Protein 3EMZ (pdb70)

Radius of gyration: 19.36 Å; Cα contacts (8 Å, |Δi|>4): 642; chains: 1; bounding box: 44×47×56 Å

InterPro domains:
  IPR001000 Glycoside hydrolase family 10 domain [PF00331] (7-329)
  IPR001000 Glycoside hydrolase family 10 domain [PR00134] (78-90)
  IPR001000 Glycoside hydrolase family 10 domain [PR00134] (126-137)
  IPR001000 Glycoside hydrolase family 10 domain [PR00134] (172-183)
  IPR001000 Glycoside hydrolase family 10 domain [PR00134] (200-212)
  IPR001000 Glycoside hydrolase family 10 domain [PS51760] (2-331)
  IPR001000 Glycoside hydrolase family 10 domain [SM00633] (47-332)
  IPR017853 Glycoside hydrolase superfamily [SSF51445] (4-329)
  IPR044846 Glycoside hydrolase family 10 [PTHR31490] (11-294)

B-factor: mean 14.93, std 6.94, range [3.11, 49.64]

Organism: Paenibacillus barcinonensis (NCBI:txid198119)

Solvent-accessible surface area: 14124 Å² total; per-residue (Å²): 118,98,157,18,70,19,0,10,54,7,0,73,117,14,11,72,0,0,0,0,0,51,26,122,11,26,176,100,16,6,156,29,0,40,46,2,3,42,0,0,1,0,8,44,15,2,11,3,66,73,0,5,36,129,66,171,72,69,54,11,134,25,1,39,81,0,4,104,18,0,69,87,127,72,8,18,0,0,0,3,4,2,1,29,57,70,51,23,20,60,44,0,12,67,46,118,100,52,31,95,3,47,92,119,58,0,40,54,24,0,68,103,1,0,56,48,0,0,28,117,7,106,97,77,3,48,0,1,1,0,1,4,18,1,0,36,69,109,101,107,64,91,48,35,82,10,118,2,40,174,32,4,16,158,39,4,5,31,41,0,0,59,17,0,64,130,12,1,75,113,3,46,0,0,0,0,1,48,73,1,6,59,64,66,4,30,48,14,1,20,82,19,0,111,41,4,60,111,112,59,7,15,4,60,0,1,1,2,4,0,47,16,34,8,75,17,19,63,60,93,47,0,71,94,0,0,88,84,0,18,61,6,139,15,61,1,1,2,1,9,0,1,0,12,1,5,125,147,142,20,176,97,93,129,42,119,111,33,48,84,122,6,50,104,78,6,40,111,24,0,46,36,0,0,24,2,0,54,105,24,107,100,45,0,47,0,0,0,2,12,0,2,1,1,61,62,2,76,13,19,62,114,77,42,196,67,14,62,1,14,0,2,1,1,34,67,143,51,109,25,38,110,3,0,124,124,0,47,9,128,78

Sequence (331 aa):
STEIPSLSASYANSFKIGAAVHTRMLQTEGEFIAKHYNSVTAENQMKFEEVHPREHEYTFEAADEIVDFAVARGIGVRGHTLVWHNQTPAWMFEDASGGTASREMMLSRLKQHIDTVVGRYKDQIYAWDVVNEAIEDKTDLIMRDTKWLRLLGEDYLVQAFNMAHEADPNALLFYNDYNETDPVKREKIYNLVRSLLDQGAPVHGIGMQGHWNIHGPSMDEIRQAIERYASLDVQLHVTELDLSVFRHEDQRTDLTEPTAEMAELQQKRYEDIFGLFREYRSNITSVTFWGVADNYTWLDNFPVRGRKNWPFVFDTELQPKDSFWRIIGQD

Nearest PDB structures (foldseek):
  3emz-assembly1_A  TM=1.003E+00  e=3.149E-74  Paenibacillus barcinonensis
  3mui-assembly2_B  TM=9.913E-01  e=3.867E-53  Geobacillus stearothermophilus
  3ms8-assembly2_B  TM=9.911E-01  e=7.932E-53  Geobacillus stearothermophilus
  3msd-assembly1_A  TM=9.903E-01  e=2.789E-52  Geobacillus stearothermophilus
  1n82-assembly1_A  TM=9.901E-01  e=4.781E-52  Geobacillus stearothermophilus

Foldseek 3Di:
DPPDQAQQVLCVVQAFEEEADWLVCCVPCVVVRLRHGLEYEHLQCQEQCNQPVDQVGGDCVGVVSVLCSNVVSNRAYEYEELAEQPPHHQVLQADPVRHGDAQVSNLVSSLVSLLVSLLVCAPRHQHYQQAEAQADPPLPGGGDDGSQCVHNHPCSSLSSQVSNCVSHVRHAYEHEYEPCLVVRNVVSLLVVVLVSVVVVGRHAEYEYQADEALPDDDLVSVLCSQVSRLVSVHAYANAAHWHWLADPPGPDAPDPDRDPVSLVSLLVSLLSVLVSSSVVSVRYHYYYHHHQFQLDDPVCCPPNHNGRTGGDQAYSVRHGHSSSVSNRHND

Structure (mmCIF, N/CA/C/O backbone):
data_3EMZ
#
_entry.id   3EMZ
#
_cell.length_a   44.022
_cell.length_b   79.721
_cell.length_c   91.183
_cell.angle_alpha   90.000
_cell.angle_beta   90.000
_cell.angle_gamma   90.000
#
_symmetry.space_group_name_H-M   'P 21 21 21'
#
loop_
_entity.id
_entity.type
_entity.pdbx_description
1 polymer Endo-1,4-beta-xylanase
2 non-polymer (1S,2S,3R,6R)-6-[(4-phenoxybenzyl)amino]cyclohex-4-ene-1,2,3-triol
3 water water
#
loop_
_atom_site.group_PDB
_atom_site.id
_atom_site.type_symbol
_atom_site.label_atom_id
_atom_site.label_alt_id
_atom_site.label_comp_id
_atom_site.label_asym_id
_atom_site.label_entity_id
_atom_site.label_seq_id
_atom_site.pdbx_PDB_ins_code
_atom_site.Cartn_x
_atom_site.Cartn_y
_atom_site.Cartn_z
_atom_site.occupancy
_atom_site.B_iso_or_equiv
_atom_site.auth_seq_id
_atom_site.auth_comp_id
_atom_site.auth_asym_id
_atom_site.auth_atom_id
_atom_site.pdbx_PDB_model_num
ATOM 1 N N . SER A 1 1 ? 21.065 22.740 27.713 1.00 39.37 2 SER A N 1
ATOM 2 C CA . SER A 1 1 ? 21.482 23.946 26.911 1.00 39.83 2 SER A CA 1
ATOM 3 C C . SER A 1 1 ? 20.518 25.123 27.126 1.00 39.36 2 SER A C 1
ATOM 4 O O . SER A 1 1 ? 20.723 26.204 26.567 1.00 39.41 2 SER A O 1
ATOM 7 N N . THR A 1 2 ? 19.491 24.918 27.955 1.00 38.91 3 THR A N 1
ATOM 8 C CA . THR A 1 2 ? 18.496 25.956 28.241 1.00 38.06 3 THR A CA 1
ATOM 9 C C . THR A 1 2 ? 17.623 25.581 29.452 1.00 36.83 3 THR A C 1
ATOM 10 O O . THR A 1 2 ? 17.881 26.017 30.582 1.00 37.74 3 THR A O 1
ATOM 14 N N . GLU A 1 3 ? 16.583 24.785 29.219 1.00 34.78 4 GLU A N 1
ATOM 15 C CA . GLU A 1 3 ? 15.699 24.346 30.304 1.00 32.58 4 GLU A CA 1
ATOM 16 C C . GLU A 1 3 ? 15.231 22.902 30.088 1.00 31.68 4 GLU A C 1
ATOM 17 O O . GLU A 1 3 ? 14.648 22.286 30.983 1.00 30.55 4 GLU A O 1
ATOM 23 N N . ILE A 1 4 ? 15.524 22.351 28.914 1.00 29.21 5 ILE A N 1
ATOM 24 C CA . ILE A 1 4 ? 15.111 20.996 28.612 1.00 26.41 5 ILE A CA 1
ATOM 25 C C . ILE A 1 4 ? 16.236 19.971 28.747 1.00 23.86 5 ILE A C 1
ATOM 26 O O . ILE A 1 4 ? 17.371 20.212 28.343 1.00 25.24 5 ILE A O 1
ATOM 31 N N . PRO A 1 5 ? 15.932 18.807 29.338 1.00 20.86 6 PRO A N 1
ATOM 32 C CA . PRO A 1 5 ? 16.913 17.738 29.534 1.00 18.30 6 PRO A CA 1
ATOM 33 C C . PRO A 1 5 ? 17.297 17.056 28.233 1.00 15.46 6 PRO A C 1
ATOM 34 O O . PRO A 1 5 ? 16.510 17.013 27.283 1.00 13.71 6 PRO A O 1
ATOM 38 N N . SER A 1 6 ? 18.513 16.527 28.191 1.00 11.91 7 SER A N 1
ATOM 39 C CA . SER A 1 6 ? 18.987 15.836 27.001 1.00 10.81 7 SER A CA 1
ATOM 40 C C . SER A 1 6 ? 18.126 14.589 26.764 1.00 10.01 7 SER A C 1
ATOM 41 O O . SER A 1 6 ? 17.980 13.753 27.653 1.00 8.56 7 SER A O 1
ATOM 44 N N . LEU A 1 7 ? 17.548 14.469 25.572 1.00 10.65 8 LEU A N 1
ATOM 45 C CA . LEU A 1 7 ? 16.723 13.310 25.259 1.00 11.08 8 LEU A CA 1
ATOM 46 C C . LEU A 1 7 ? 17.556 12.031 25.372 1.00 11.52 8 LEU A C 1
ATOM 47 O O . LEU A 1 7 ? 17.162 11.094 26.064 1.00 10.90 8 LEU A O 1
ATOM 52 N N . SER A 1 8 ? 18.713 12.006 24.710 1.00 9.91 9 SER A N 1
ATOM 53 C CA . SER A 1 8 ? 19.592 10.845 24.753 1.00 12.16 9 SER A CA 1
ATOM 54 C C . SER A 1 8 ? 19.962 10.450 26.180 1.00 12.98 9 SER A C 1
ATOM 55 O O . SER A 1 8 ? 19.917 9.274 26.535 1.00 14.05 9 SER A O 1
ATOM 58 N N . ALA A 1 9 ? 20.323 11.425 27.005 1.00 12.93 10 ALA A N 1
ATOM 59 C CA . ALA A 1 9 ? 20.686 11.124 28.384 1.00 13.21 10 ALA A CA 1
ATOM 60 C C . ALA A 1 9 ? 19.549 10.422 29.126 1.00 12.65 10 ALA A C 1
ATOM 61 O O . ALA A 1 9 ? 19.799 9.529 29.937 1.00 12.87 10 ALA A O 1
ATOM 63 N N . SER A 1 10 ? 18.305 10.809 28.850 1.00 12.77 11 SER A N 1
ATOM 64 C CA . SER A 1 10 ? 17.156 10.201 29.528 1.00 12.05 11 SER A CA 1
ATOM 65 C C . SER A 1 10 ? 16.969 8.734 29.156 1.00 12.63 11 SER A C 1
ATOM 66 O O . SER A 1 10 ? 16.087 8.064 29.688 1.00 12.37 11 SER A O 1
ATOM 69 N N . TYR A 1 11 ? 17.788 8.239 28.232 1.00 12.08 12 TYR A N 1
ATOM 70 C CA . TYR A 1 11 ? 17.694 6.847 27.803 1.00 11.29 12 TYR A CA 1
ATOM 71 C C . TYR A 1 11 ? 19.060 6.163 27.836 1.00 10.89 12 TYR A C 1
ATOM 72 O O . TYR A 1 11 ? 19.226 5.064 27.316 1.00 9.84 12 TYR A O 1
ATOM 81 N N . ALA A 1 12 ? 20.025 6.820 28.472 1.00 12.53 13 ALA A N 1
ATOM 82 C CA . ALA A 1 12 ? 21.392 6.314 28.572 1.00 13.31 13 ALA A CA 1
ATOM 83 C C . ALA A 1 12 ? 21.504 4.863 29.043 1.00 14.92 13 ALA A C 1
ATOM 84 O O . ALA A 1 12 ? 22.465 4.177 28.702 1.00 12.70 13 ALA A O 1
ATOM 86 N N . ASN A 1 13 ? 20.541 4.386 29.826 1.00 14.54 14 ASN A N 1
ATOM 87 C CA . ASN A 1 13 ? 20.605 3.000 30.273 1.00 17.33 14 ASN A CA 1
ATOM 88 C C . ASN A 1 13 ? 19.541 2.184 29.563 1.00 16.21 14 ASN A C 1
ATOM 89 O O . ASN A 1 13 ? 19.297 1.034 29.913 1.00 17.10 14 ASN A O 1
ATOM 94 N N . SER A 1 14 ? 18.910 2.778 28.558 1.00 16.47 15 SER A N 1
ATOM 95 C CA . SER A 1 14 ? 17.847 2.087 27.842 1.00 15.94 15 SER A CA 1
ATOM 96 C C . SER A 1 14 ? 18.208 1.783 26.400 1.00 14.92 15 SER A C 1
ATOM 97 O O . SER A 1 14 ? 18.168 0.635 25.977 1.00 16.23 15 SER A O 1
ATOM 100 N N . PHE A 1 15 ? 18.534 2.819 25.642 1.00 13.77 16 PHE A N 1
ATOM 101 C CA . PHE A 1 15 ? 18.929 2.650 24.266 1.00 12.84 16 PHE A CA 1
ATOM 102 C C . PHE A 1 15 ? 19.371 3.986 23.706 1.00 13.67 16 PHE A C 1
ATOM 103 O O . PHE A 1 15 ? 19.047 5.047 24.251 1.00 12.92 16 PHE A O 1
ATOM 111 N N . LYS A 1 16 ? 20.160 3.938 22.642 1.00 12.35 17 LYS A N 1
ATOM 112 C CA . LYS A 1 16 ? 20.638 5.166 22.039 1.00 12.82 17 LYS A CA 1
ATOM 113 C C . LYS A 1 16 ? 19.469 5.929 21.446 1.00 11.84 17 LYS A C 1
ATOM 114 O O . LYS A 1 16 ? 18.423 5.353 21.160 1.00 10.75 17 LYS A O 1
ATOM 120 N N . ILE A 1 17 ? 19.650 7.232 21.296 1.00 11.43 18 ILE A N 1
ATOM 121 C CA . ILE A 1 17 ? 18.642 8.099 20.689 1.00 11.86 18 ILE A CA 1
ATOM 122 C C . ILE A 1 17 ? 19.439 8.771 19.588 1.00 10.49 18 ILE A C 1
ATOM 123 O O . ILE A 1 17 ? 20.439 9.428 19.862 1.00 10.51 18 ILE A O 1
ATOM 128 N N . GLY A 1 18 ? 19.022 8.583 18.344 1.00 9.67 19 GLY A N 1
ATOM 129 C CA . GLY A 1 18 ? 19.764 9.169 17.251 1.00 6.76 19 GLY A CA 1
ATOM 130 C C . GLY A 1 18 ? 18.938 9.978 16.286 1.00 7.65 19 GLY A C 1
ATOM 131 O O . GLY A 1 18 ? 17.717 10.055 16.397 1.00 9.38 19 GLY A O 1
ATOM 132 N N . ALA A 1 19 ? 19.617 10.581 15.323 1.00 5.81 20 ALA A N 1
ATOM 133 C CA . ALA A 1 19 ? 18.941 11.384 14.328 1.00 5.97 20 ALA A CA 1
ATOM 134 C C . ALA A 1 19 ? 19.660 11.290 13.002 1.00 6.10 20 ALA A C 1
ATOM 135 O O . ALA A 1 19 ? 20.868 11.052 12.956 1.00 5.87 20 ALA A O 1
ATOM 137 N N . ALA A 1 20 ? 18.894 11.443 11.929 1.00 7.58 21 ALA A N 1
ATOM 138 C CA . ALA A 1 20 ? 19.439 11.438 10.580 1.00 7.65 21 ALA A CA 1
ATOM 139 C C . ALA A 1 20 ? 19.986 12.846 10.431 1.00 8.90 21 ALA A C 1
ATOM 140 O O . ALA A 1 20 ? 19.322 13.817 10.795 1.00 9.89 21 ALA A O 1
ATOM 142 N N . VAL A 1 21 ? 21.195 12.968 9.911 1.00 10.07 22 VAL A N 1
ATOM 143 C CA . VAL A 1 21 ? 21.789 14.282 9.763 1.00 9.72 22 VAL A CA 1
ATOM 144 C C . VAL A 1 21 ? 22.353 14.467 8.355 1.00 11.39 22 VAL A C 1
ATOM 145 O O . VAL A 1 21 ? 22.386 13.529 7.554 1.00 8.92 22 VAL A O 1
ATOM 149 N N . HIS A 1 22 ? 22.753 15.696 8.053 1.00 12.09 23 HIS A N 1
ATOM 150 C CA . HIS A 1 22 ? 23.365 16.054 6.773 1.00 13.03 23 HIS A CA 1
ATOM 151 C C . HIS A 1 22 ? 24.412 17.086 7.213 1.00 13.92 23 HIS A C 1
ATOM 152 O O . HIS A 1 22 ? 24.184 17.819 8.169 1.00 12.60 23 HIS A O 1
ATOM 159 N N . THR A 1 23 ? 25.564 17.124 6.549 1.00 15.08 24 THR A N 1
ATOM 160 C CA . THR A 1 23 ? 26.618 18.055 6.932 1.00 16.30 24 THR A CA 1
ATOM 161 C C . THR A 1 23 ? 26.166 19.496 7.041 1.00 17.04 24 THR A C 1
ATOM 162 O O . THR A 1 23 ? 26.741 20.266 7.806 1.00 17.64 24 THR A O 1
ATOM 166 N N . ARG A 1 24 ? 25.142 19.870 6.288 1.00 16.97 25 ARG A N 1
ATOM 167 C CA . ARG A 1 24 ? 24.676 21.244 6.310 1.00 18.60 25 ARG A CA 1
ATOM 168 C C . ARG A 1 24 ? 24.078 21.681 7.639 1.00 18.86 25 ARG A C 1
ATOM 169 O O . ARG A 1 24 ? 24.012 22.871 7.914 1.00 17.54 25 ARG A O 1
ATOM 177 N N . MET A 1 25 ? 23.657 20.736 8.472 1.00 19.05 26 MET A N 1
ATOM 178 C CA . MET A 1 25 ? 23.060 21.105 9.749 1.00 20.70 26 MET A CA 1
ATOM 179 C C . MET A 1 25 ? 24.039 21.068 10.915 1.00 21.44 26 MET A C 1
ATOM 180 O O . MET A 1 25 ? 23.710 21.498 12.020 1.00 21.19 26 MET A O 1
ATOM 185 N N . LEU A 1 26 ? 25.244 20.569 10.663 1.00 20.92 27 LEU A N 1
ATOM 186 C CA . LEU A 1 26 ? 26.271 20.463 11.696 1.00 22.17 27 LEU A CA 1
ATOM 187 C C . LEU A 1 26 ? 26.796 21.811 12.213 1.00 23.14 27 LEU A C 1
ATOM 188 O O . LEU A 1 26 ? 27.013 21.978 13.411 1.00 22.48 27 LEU A O 1
ATOM 193 N N . GLN A 1 27 ? 26.996 22.767 11.313 1.00 26.19 28 GLN A N 1
ATOM 194 C CA . GLN A 1 27 ? 27.506 24.085 11.688 1.00 29.12 28 GLN A CA 1
ATOM 195 C C . GLN A 1 27 ? 26.448 25.043 12.231 1.00 29.26 28 GLN A C 1
ATOM 196 O O . GLN A 1 27 ? 26.733 26.221 12.450 1.00 32.86 28 GLN A O 1
ATOM 202 N N . THR A 1 28 ? 25.236 24.550 12.446 1.00 27.62 29 THR A N 1
ATOM 203 C CA . THR A 1 28 ? 24.155 25.403 12.942 1.00 25.56 29 THR A CA 1
ATOM 204 C C . THR A 1 28 ? 23.319 24.687 13.993 1.00 21.90 29 THR A C 1
ATOM 205 O O . THR A 1 28 ? 22.797 25.301 14.921 1.00 20.41 29 THR A O 1
ATOM 209 N N . GLU A 1 29 ? 23.203 23.375 13.836 1.00 18.28 30 GLU A N 1
ATOM 210 C CA . GLU A 1 29 ? 22.428 22.559 14.756 1.00 15.18 30 GLU A CA 1
ATOM 211 C C . GLU A 1 29 ? 23.322 21.533 15.431 1.00 13.45 30 GLU A C 1
ATOM 212 O O . GLU A 1 29 ? 22.844 20.623 16.106 1.00 12.85 30 GLU A O 1
ATOM 218 N N . GLY A 1 30 ? 24.626 21.684 15.233 1.00 12.79 31 GLY A N 1
ATOM 219 C CA . GLY A 1 30 ? 25.569 20.757 15.827 1.00 12.89 31 GLY A CA 1
ATOM 220 C C . GLY A 1 30 ? 25.430 20.647 17.336 1.00 13.46 31 GLY A C 1
ATOM 221 O O . GLY A 1 30 ? 25.391 19.543 17.876 1.00 13.68 31 GLY A O 1
ATOM 222 N N . GLU A 1 31 ? 25.341 21.780 18.026 1.00 13.63 32 GLU A N 1
ATOM 223 C CA . GLU A 1 31 ? 25.211 21.745 19.471 1.00 16.09 32 GLU A CA 1
ATOM 224 C C . GLU A 1 31 ? 23.918 21.069 19.908 1.00 13.96 32 GLU A C 1
ATOM 225 O O . GLU A 1 31 ? 23.922 20.242 20.824 1.00 13.69 32 GLU A O 1
ATOM 231 N N . PHE A 1 32 ? 22.811 21.429 19.262 1.00 13.00 33 PHE A N 1
ATOM 232 C CA . PHE A 1 32 ? 21.503 20.849 19.587 1.00 10.58 33 PHE A CA 1
ATOM 233 C C . PHE A 1 32 ? 21.550 19.345 19.393 1.00 9.41 33 PHE A C 1
ATOM 234 O O . PHE A 1 32 ? 21.037 18.578 20.204 1.00 10.18 33 PHE A O 1
ATOM 242 N N . ILE A 1 33 ? 22.167 18.928 18.296 1.00 8.98 34 ILE A N 1
ATOM 243 C CA . ILE A 1 33 ? 22.285 17.513 17.987 1.00 8.76 34 ILE A CA 1
ATOM 244 C C . ILE A 1 33 ? 23.131 16.791 19.035 1.00 7.87 34 ILE A C 1
ATOM 245 O O . ILE A 1 33 ? 22.719 15.765 19.558 1.00 10.15 34 ILE A O 1
ATOM 250 N N . ALA A 1 34 ? 24.310 17.330 19.339 1.00 8.41 35 ALA A N 1
ATOM 251 C CA . ALA A 1 34 ? 25.201 16.723 20.324 1.00 9.07 35 ALA A CA 1
ATOM 252 C C . ALA A 1 34 ? 24.547 16.651 21.701 1.00 9.99 35 ALA A C 1
ATOM 253 O O . ALA A 1 34 ? 24.839 15.756 22.496 1.00 10.93 35 ALA A O 1
ATOM 255 N N . LYS A 1 35 ? 23.677 17.610 21.990 1.00 11.81 36 LYS A N 1
ATOM 256 C CA . LYS A 1 35 ? 22.981 17.647 23.272 1.00 12.50 36 LYS A CA 1
ATOM 257 C C . LYS A 1 35 ? 21.924 16.538 23.373 1.00 12.66 36 LYS A C 1
ATOM 258 O O . LYS A 1 35 ? 21.893 15.797 24.351 1.00 12.57 36 LYS A O 1
ATOM 264 N N . HIS A 1 36 ? 21.093 16.406 22.342 1.00 12.00 37 HIS A N 1
ATOM 265 C CA . HIS A 1 36 ? 20.012 15.432 22.347 1.00 11.91 37 HIS A CA 1
ATOM 266 C C . HIS A 1 36 ? 20.208 14.059 21.724 1.00 11.75 37 HIS A C 1
ATOM 267 O O . HIS A 1 36 ? 19.374 13.179 21.920 1.00 12.59 37 HIS A O 1
ATOM 274 N N .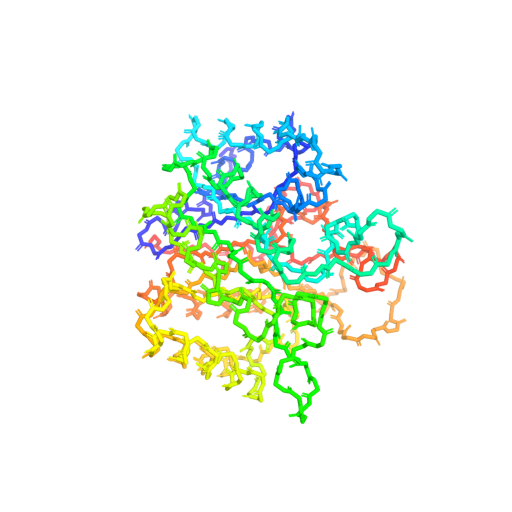 TYR A 1 37 ? 21.292 13.864 20.985 1.00 11.79 38 TYR A N 1
ATOM 275 C CA . TYR A 1 37 ? 21.526 12.589 20.323 1.00 11.58 38 TYR A CA 1
ATOM 276 C C . TYR A 1 37 ? 22.909 11.981 20.563 1.00 11.19 38 TYR A C 1
ATOM 277 O O . TYR A 1 37 ? 23.927 12.652 20.392 1.00 13.01 38 TYR A O 1
ATOM 286 N N . ASN A 1 38 ? 22.948 10.712 20.966 1.00 10.27 39 ASN A N 1
ATOM 287 C CA . ASN A 1 38 ? 24.226 10.042 21.170 1.00 9.69 39 ASN A CA 1
ATOM 288 C C . ASN A 1 38 ? 24.438 9.062 20.015 1.00 8.95 39 ASN A C 1
ATOM 289 O O . ASN A 1 38 ? 25.231 8.127 20.097 1.00 7.34 39 ASN A O 1
ATOM 294 N N . SER A 1 39 ? 23.693 9.290 18.937 1.00 9.65 40 SER A N 1
ATOM 295 C CA . SER A 1 39 ? 23.820 8.503 17.718 1.00 9.46 40 SER A CA 1
ATOM 296 C C . SER A 1 39 ? 23.365 9.337 16.541 1.00 10.77 40 SER A C 1
ATOM 297 O O . SER A 1 39 ? 22.485 10.189 16.673 1.00 10.73 40 SER A O 1
ATOM 300 N N . VAL A 1 40 ? 23.998 9.114 15.396 1.00 9.78 41 VAL A N 1
ATOM 301 C CA . VAL A 1 40 ? 23.615 9.801 14.180 1.00 8.93 41 VAL A CA 1
ATOM 302 C C . VAL A 1 40 ? 23.790 8.831 13.022 1.00 9.97 41 VAL A C 1
ATOM 303 O O . VAL A 1 40 ? 24.602 7.900 13.079 1.00 8.91 41 VAL A O 1
ATOM 307 N N . THR A 1 41 ? 22.988 9.059 11.991 1.00 8.53 42 THR A N 1
ATOM 308 C CA . THR A 1 41 ? 22.990 8.281 10.763 1.00 7.66 42 THR A CA 1
ATOM 309 C C . THR A 1 41 ? 23.027 9.337 9.665 1.00 8.38 42 THR A C 1
ATOM 310 O O . THR A 1 41 ? 22.377 10.375 9.786 1.00 8.76 42 THR A O 1
ATOM 314 N N . ALA A 1 42 ? 23.796 9.110 8.609 1.00 8.98 43 ALA A N 1
ATOM 315 C CA . ALA A 1 42 ? 23.817 10.083 7.524 1.00 9.01 43 ALA A CA 1
ATOM 316 C C . ALA A 1 42 ? 22.502 9.823 6.792 1.00 8.93 43 ALA A C 1
ATOM 317 O O . ALA A 1 42 ? 22.225 8.690 6.411 1.00 9.11 43 ALA A O 1
ATOM 319 N N . GLU A 1 43 ? 21.675 10.846 6.607 1.00 9.39 44 GLU A N 1
ATOM 320 C CA . GLU A 1 43 ? 20.397 10.617 5.930 1.00 11.88 44 GLU A CA 1
ATOM 321 C C . GLU A 1 43 ? 20.601 10.119 4.501 1.00 11.30 44 GLU A C 1
ATOM 322 O O . GLU A 1 43 ? 19.877 9.243 4.035 1.00 11.24 44 GLU A O 1
ATOM 328 N N . ASN A 1 44 ? 21.597 10.683 3.822 1.00 10.93 45 ASN A N 1
ATOM 329 C CA . ASN A 1 44 ? 21.899 10.320 2.445 1.00 12.00 45 ASN A CA 1
ATOM 330 C C . ASN A 1 44 ? 23.385 10.305 2.113 1.00 11.23 45 ASN A C 1
ATOM 331 O O . ASN A 1 44 ? 23.818 9.573 1.225 1.00 12.65 45 ASN A O 1
ATOM 336 N N . GLN A 1 45 ? 24.165 11.106 2.822 1.00 11.14 46 GLN A N 1
ATOM 337 C CA . GLN A 1 45 ? 25.583 11.230 2.510 1.00 11.25 46 GLN A CA 1
ATOM 338 C C . GLN A 1 45 ? 26.508 10.014 2.621 1.00 10.52 46 GLN A C 1
ATOM 339 O O . GLN A 1 45 ? 27.717 10.120 2.399 1.00 10.59 46 GLN A O 1
ATOM 345 N N . MET A 1 46 ? 25.942 8.855 2.932 1.00 10.83 47 MET A N 1
ATOM 346 C CA . MET A 1 46 ? 26.736 7.642 2.970 1.00 10.45 47 MET A CA 1
ATOM 347 C C . MET A 1 46 ? 26.167 6.598 2.013 1.00 10.38 47 MET A C 1
ATOM 348 O O . MET A 1 46 ? 26.650 5.462 1.953 1.00 8.24 47 MET A O 1
ATOM 353 N N . LYS A 1 47 ? 25.139 6.975 1.258 1.00 9.24 48 LYS A N 1
ATOM 354 C CA . LYS A 1 47 ? 24.553 6.033 0.313 1.00 8.17 48 LYS A CA 1
ATOM 355 C C . LYS A 1 47 ? 25.476 5.868 -0.891 1.00 8.71 48 LYS A C 1
ATOM 356 O O . LYS A 1 47 ? 26.328 6.713 -1.156 1.00 7.31 48 LYS A O 1
ATOM 362 N N . PHE A 1 48 ? 25.301 4.762 -1.603 1.00 9.83 49 PHE A N 1
ATOM 363 C CA . PHE A 1 48 ? 26.123 4.420 -2.757 1.00 11.25 49 PHE A CA 1
ATOM 364 C C . PHE A 1 48 ? 26.398 5.578 -3.714 1.00 11.69 49 PHE A C 1
ATOM 365 O O . PHE A 1 48 ? 27.554 5.844 -4.053 1.00 10.75 49 PHE A O 1
ATOM 373 N N . GLU A 1 49 ? 25.345 6.264 -4.148 1.00 12.92 50 GLU A N 1
ATOM 374 C CA . GLU A 1 49 ? 25.501 7.377 -5.080 1.00 15.20 50 GLU A CA 1
ATOM 375 C C . GLU A 1 49 ? 26.254 8.562 -4.485 1.00 15.87 50 GLU A C 1
ATOM 376 O O . GLU A 1 49 ? 26.930 9.293 -5.210 1.00 16.96 50 GLU A O 1
ATOM 382 N N . GLU A 1 50 ? 26.142 8.750 -3.173 1.00 14.45 51 GLU A N 1
ATOM 383 C CA . GLU A 1 50 ? 26.802 9.871 -2.509 1.00 13.26 51 GLU A CA 1
ATOM 384 C C . GLU A 1 50 ? 28.299 9.666 -2.240 1.00 12.79 51 GLU A C 1
ATOM 385 O O . GLU A 1 50 ? 29.059 10.635 -2.204 1.00 13.77 51 GLU A O 1
ATOM 391 N N . VAL A 1 51 ? 28.729 8.421 -2.047 1.00 11.05 52 VAL A N 1
ATOM 392 C CA . VAL A 1 51 ? 30.145 8.154 -1.784 1.00 11.01 52 VAL A CA 1
ATOM 393 C C . VAL A 1 51 ? 30.870 7.452 -2.930 1.00 9.37 52 VAL A C 1
ATOM 394 O O . VAL A 1 51 ? 32.090 7.367 -2.927 1.00 10.70 52 VAL A O 1
ATOM 398 N N . HIS A 1 52 ? 30.126 6.956 -3.911 1.00 10.02 53 HIS A N 1
ATOM 399 C CA . HIS A 1 52 ? 30.734 6.226 -5.027 1.00 9.18 53 HIS A CA 1
ATOM 400 C C . HIS A 1 52 ? 29.949 6.600 -6.291 1.00 8.62 53 HIS A C 1
ATOM 401 O O . HIS A 1 52 ? 29.276 5.766 -6.891 1.00 10.14 53 HIS A O 1
ATOM 408 N N . PRO A 1 53 ? 30.029 7.876 -6.705 1.00 9.37 54 PRO A N 1
ATOM 409 C CA . PRO A 1 53 ? 29.315 8.357 -7.895 1.00 10.23 54 PRO A CA 1
ATOM 410 C C . PRO A 1 53 ? 29.758 7.704 -9.199 1.00 11.67 54 PRO A C 1
ATOM 411 O O . PRO A 1 53 ? 28.936 7.418 -10.078 1.00 12.54 54 PRO A O 1
ATOM 415 N N . ARG A 1 54 ? 31.064 7.488 -9.317 1.00 11.65 55 ARG A N 1
ATOM 416 C CA . ARG A 1 54 ? 31.672 6.878 -10.496 1.00 12.96 55 ARG A CA 1
ATOM 417 C C . ARG A 1 54 ? 32.481 5.663 -10.036 1.00 12.47 55 ARG A C 1
ATOM 418 O O . ARG A 1 54 ? 32.953 5.621 -8.905 1.00 11.74 55 ARG A O 1
ATOM 426 N N . GLU A 1 55 ? 32.623 4.673 -10.907 1.00 12.54 56 GLU A N 1
ATOM 427 C CA . GLU A 1 55 ? 33.339 3.447 -10.567 1.00 15.65 56 GLU A CA 1
ATOM 428 C C . GLU A 1 55 ? 34.721 3.599 -9.939 1.00 16.03 56 GLU A C 1
ATOM 429 O O . GLU A 1 55 ? 35.071 2.863 -9.016 1.00 17.79 56 GLU A O 1
ATOM 435 N N . HIS A 1 56 ? 35.515 4.541 -10.428 1.00 16.26 57 HIS A N 1
ATOM 436 C CA . HIS A 1 56 ? 36.850 4.712 -9.879 1.00 17.64 57 HIS A CA 1
ATOM 437 C C . HIS A 1 56 ? 36.963 5.994 -9.087 1.00 17.71 57 HIS A C 1
ATOM 438 O O . HIS A 1 56 ? 38.046 6.547 -8.937 1.00 18.18 57 HIS A O 1
ATOM 445 N N . GLU A 1 57 ? 35.840 6.456 -8.557 1.00 18.28 58 GLU A N 1
ATOM 446 C CA . GLU A 1 57 ? 35.854 7.689 -7.798 1.00 18.74 58 GLU A CA 1
ATOM 447 C C . GLU A 1 57 ? 35.000 7.685 -6.547 1.00 16.76 58 GLU A C 1
ATOM 448 O O . GLU A 1 57 ? 33.780 7.541 -6.617 1.00 15.55 58 GLU A O 1
ATOM 454 N N . TYR A 1 58 ? 35.651 7.856 -5.401 1.00 14.71 59 TYR A N 1
ATOM 455 C CA . TYR A 1 58 ? 34.943 7.911 -4.128 1.00 14.50 59 TYR A CA 1
ATOM 456 C C . TYR A 1 58 ? 34.917 9.343 -3.608 1.00 12.42 59 TYR A C 1
ATOM 457 O O . TYR A 1 58 ? 35.909 10.056 -3.677 1.00 13.50 59 TYR A O 1
ATOM 466 N N . THR A 1 59 ? 33.769 9.755 -3.089 1.00 12.29 60 THR A N 1
ATOM 467 C CA . THR A 1 59 ? 33.600 11.099 -2.546 1.00 12.41 60 THR A CA 1
ATOM 468 C C . THR A 1 59 ? 33.102 10.973 -1.114 1.00 11.00 60 THR A C 1
ATOM 469 O O . THR A 1 59 ? 31.904 10.962 -0.858 1.00 8.73 60 THR A O 1
ATOM 473 N N . PHE A 1 60 ? 34.055 10.877 -0.191 1.00 11.12 61 PHE A N 1
ATOM 474 C CA . PHE A 1 60 ? 33.759 10.694 1.218 1.00 12.88 61 PHE A CA 1
ATOM 475 C C . PHE A 1 60 ? 33.747 11.953 2.082 1.00 10.27 61 PHE A C 1
ATOM 476 O O . PHE A 1 60 ? 33.460 11.878 3.273 1.00 10.62 61 PHE A O 1
ATOM 484 N N . GLU A 1 61 ? 34.048 13.100 1.487 1.00 11.89 62 GLU A N 1
ATOM 485 C CA . GLU A 1 61 ? 34.084 14.360 2.223 1.00 12.37 62 GLU A CA 1
ATOM 486 C C . GLU A 1 61 ? 32.922 14.562 3.200 1.00 11.59 62 GLU A C 1
ATOM 487 O O . GLU A 1 61 ? 33.141 14.740 4.399 1.00 11.08 62 GLU A O 1
ATOM 493 N N . ALA A 1 62 ? 31.691 14.529 2.695 1.00 11.44 63 ALA A N 1
ATOM 494 C CA . ALA A 1 62 ? 30.514 14.727 3.540 1.00 11.16 63 ALA A CA 1
ATOM 495 C C . ALA A 1 62 ? 30.418 13.710 4.679 1.00 12.53 63 ALA A C 1
ATOM 496 O O . ALA A 1 62 ? 30.265 14.085 5.837 1.00 12.50 63 ALA A O 1
ATOM 498 N N . ALA A 1 63 ? 30.511 12.426 4.342 1.00 11.83 64 ALA A N 1
ATOM 499 C CA . ALA A 1 63 ? 30.433 11.363 5.335 1.00 10.88 64 ALA A CA 1
ATOM 500 C C . ALA A 1 63 ? 31.569 11.454 6.354 1.00 10.66 64 ALA A C 1
ATOM 501 O O . ALA A 1 63 ? 31.376 11.149 7.530 1.00 11.74 64 ALA A O 1
ATOM 503 N N . ASP A 1 64 ? 32.752 11.866 5.906 1.00 9.48 65 ASP A N 1
ATOM 504 C CA . ASP A 1 64 ? 33.898 11.999 6.804 1.00 10.79 65 ASP A CA 1
ATOM 505 C C . ASP A 1 64 ? 33.652 13.097 7.838 1.00 10.47 65 ASP A C 1
ATOM 506 O O . ASP A 1 64 ? 34.016 12.949 9.005 1.00 10.18 65 ASP A O 1
ATOM 511 N N . GLU A 1 65 ? 33.025 14.189 7.405 1.00 10.63 66 GLU A N 1
ATOM 512 C CA . GLU A 1 65 ? 32.728 15.312 8.283 1.00 11.44 66 GLU A CA 1
ATOM 513 C C . GLU A 1 65 ? 31.713 14.942 9.347 1.00 10.96 66 GLU A C 1
ATOM 514 O O . GLU A 1 65 ? 31.781 15.424 10.479 1.00 11.09 66 GLU A O 1
ATOM 520 N N . ILE A 1 66 ? 30.760 14.102 8.959 1.00 10.84 67 ILE A N 1
ATOM 521 C CA . ILE A 1 66 ? 29.723 13.632 9.866 1.00 11.21 67 ILE A CA 1
ATOM 522 C C . ILE A 1 66 ? 30.370 12.708 10.896 1.00 10.15 67 ILE A C 1
ATOM 523 O O . ILE A 1 66 ? 30.061 12.784 12.091 1.00 9.97 67 ILE A O 1
ATOM 528 N N . VAL A 1 67 ? 31.284 11.853 10.442 1.00 8.58 68 VAL A N 1
ATOM 529 C CA . VAL A 1 67 ? 31.952 10.938 11.358 1.00 7.71 68 VAL A CA 1
ATOM 530 C C . VAL A 1 67 ? 32.888 11.662 12.317 1.00 8.63 68 VAL A C 1
ATOM 531 O O . VAL A 1 67 ? 32.909 11.349 13.513 1.00 9.56 68 VAL A O 1
ATOM 535 N N . ASP A 1 68 ? 33.660 12.627 11.813 1.00 8.99 69 ASP A N 1
ATOM 536 C CA . ASP A 1 68 ? 34.560 13.390 12.685 1.00 9.63 69 ASP A CA 1
ATOM 537 C C . ASP A 1 68 ? 33.722 14.081 13.767 1.00 9.52 69 ASP A C 1
ATOM 538 O O . ASP A 1 68 ? 34.087 14.076 14.942 1.00 9.41 69 ASP A O 1
ATOM 543 N N . PHE A 1 69 ? 32.604 14.676 13.355 1.00 7.45 70 PHE A N 1
ATOM 544 C CA . PHE A 1 69 ? 31.704 15.382 14.277 1.00 8.33 70 PHE A CA 1
ATOM 545 C C . PHE A 1 69 ? 31.254 14.463 15.405 1.00 7.63 70 PHE A C 1
ATOM 546 O O . PHE A 1 69 ? 31.404 14.789 16.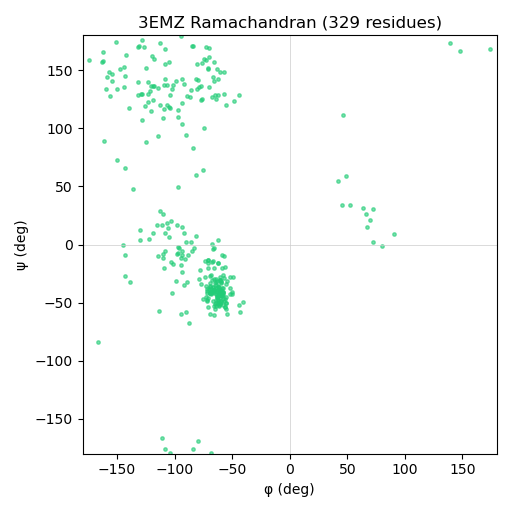586 1.00 10.23 70 PHE A O 1
ATOM 554 N N . ALA A 1 70 ? 30.707 13.310 15.036 1.00 7.61 71 ALA A N 1
ATOM 555 C CA . ALA A 1 70 ? 30.220 12.338 16.005 1.00 7.01 71 ALA A CA 1
ATOM 556 C C . ALA A 1 70 ? 31.307 11.723 16.875 1.00 8.42 71 ALA A C 1
ATOM 557 O O . ALA A 1 70 ? 31.290 11.853 18.099 1.00 8.34 71 ALA A O 1
ATOM 559 N N . VAL A 1 71 ? 32.252 11.046 16.237 1.00 9.63 72 VAL A N 1
ATOM 560 C CA . VAL A 1 71 ? 33.322 10.380 16.968 1.00 10.73 72 VAL A CA 1
ATOM 561 C C . VAL A 1 71 ? 34.064 11.274 17.963 1.00 10.84 72 VAL A C 1
ATOM 562 O O . VAL A 1 71 ? 34.425 10.813 19.047 1.00 10.99 72 VAL A O 1
ATOM 566 N N . ALA A 1 72 ? 34.283 12.543 17.616 1.00 11.65 73 ALA A N 1
ATOM 567 C CA . ALA A 1 72 ? 34.978 13.450 18.522 1.00 10.27 73 ALA A CA 1
ATOM 568 C C . ALA A 1 72 ? 34.119 13.821 19.724 1.00 11.41 73 ALA A C 1
ATOM 569 O O . ALA A 1 72 ? 34.617 14.380 20.702 1.00 13.22 73 ALA A O 1
ATOM 571 N N . ARG A 1 73 ? 32.828 13.511 19.654 1.00 11.77 74 ARG A N 1
ATOM 572 C CA . ARG A 1 73 ? 31.906 13.834 20.740 1.00 10.00 74 ARG A CA 1
ATOM 573 C C . ARG A 1 73 ? 31.328 12.592 21.417 1.00 10.34 74 ARG A C 1
ATOM 574 O O . ARG A 1 73 ? 30.335 12.687 22.123 1.00 9.27 74 ARG A O 1
ATOM 582 N N . GLY A 1 74 ? 31.943 11.432 21.210 1.00 10.37 75 GLY A N 1
ATOM 583 C CA . GLY A 1 74 ? 31.426 10.218 21.823 1.00 10.67 75 GLY A CA 1
ATOM 584 C C . GLY A 1 74 ? 30.078 9.795 21.267 1.00 10.77 75 GLY A C 1
ATOM 585 O O . GLY A 1 74 ? 29.396 8.963 21.860 1.00 13.32 75 GLY A O 1
ATOM 586 N N . ILE A 1 75 ? 29.694 10.372 20.128 1.00 11.68 76 ILE A N 1
ATOM 587 C CA . ILE A 1 75 ? 28.423 10.066 19.465 1.00 9.63 76 ILE A CA 1
ATOM 588 C C . ILE A 1 75 ? 28.588 8.902 18.485 1.00 10.28 76 ILE A C 1
ATOM 589 O O . ILE A 1 75 ? 29.468 8.930 17.622 1.00 11.59 76 ILE A O 1
ATOM 594 N N . GLY A 1 76 ? 27.737 7.887 18.618 1.00 10.21 77 GLY A N 1
ATOM 595 C CA . GLY A 1 76 ? 27.804 6.732 17.734 1.00 7.96 77 GLY A CA 1
ATOM 596 C C . GLY A 1 76 ? 27.294 7.069 16.345 1.00 8.78 77 GLY A C 1
ATOM 597 O O . GLY A 1 76 ? 26.534 8.020 16.168 1.00 9.78 77 GLY A O 1
ATOM 598 N N . VAL A 1 77 ? 27.702 6.276 15.362 1.00 9.76 78 VAL A N 1
ATOM 599 C CA . VAL A 1 77 ? 27.317 6.491 13.972 1.00 9.40 78 VAL A CA 1
ATOM 600 C C . VAL A 1 77 ? 26.822 5.186 13.344 1.00 9.43 78 VAL A C 1
ATOM 601 O O . VAL A 1 77 ? 27.503 4.161 13.429 1.00 10.85 78 VAL A O 1
ATOM 605 N N . ARG A 1 78 ? 25.647 5.219 12.722 1.00 9.88 79 ARG A N 1
ATOM 606 C CA . ARG A 1 78 ? 25.109 4.034 12.049 1.00 8.61 79 ARG A CA 1
ATOM 607 C C . ARG A 1 78 ? 25.359 4.248 10.562 1.00 7.99 79 ARG A C 1
ATOM 608 O O . ARG A 1 78 ? 25.107 5.332 10.049 1.00 7.85 79 ARG A O 1
ATOM 616 N N . GLY A 1 79 ? 25.858 3.228 9.874 1.00 8.60 80 GLY A N 1
ATOM 617 C CA . GLY A 1 79 ? 26.091 3.364 8.450 1.00 9.45 80 GLY A CA 1
ATOM 618 C C . GLY A 1 79 ? 24.798 3.011 7.748 1.00 12.14 80 GLY A C 1
ATOM 619 O O . GLY A 1 79 ? 24.236 1.939 7.996 1.00 10.87 80 GLY A O 1
ATOM 620 N N . HIS A 1 80 ? 24.303 3.875 6.871 1.00 12.40 81 HIS A N 1
ATOM 621 C CA . HIS A 1 80 ? 23.049 3.540 6.226 1.00 15.73 81 HIS A CA 1
ATOM 622 C C . HIS A 1 80 ? 23.122 3.057 4.781 1.00 20.20 81 HIS A C 1
ATOM 623 O O . HIS A 1 80 ? 23.738 3.666 3.914 1.00 20.06 81 HIS A O 1
ATOM 630 N N . THR A 1 81 ? 22.479 1.915 4.559 1.00 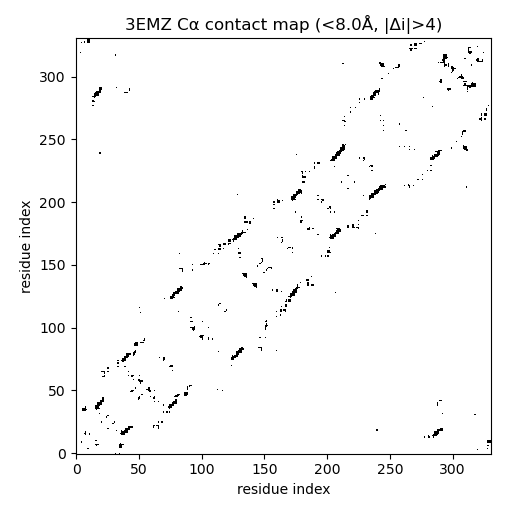23.01 82 THR A N 1
ATOM 631 C CA . THR A 1 81 ? 22.374 1.261 3.260 1.00 20.69 82 THR A CA 1
ATOM 632 C C . THR A 1 81 ? 23.645 1.128 2.399 1.00 18.41 82 THR A C 1
ATOM 633 O O . THR A 1 81 ? 24.202 2.107 1.905 1.00 17.02 82 THR A O 1
ATOM 637 N N . LEU A 1 82 ? 24.101 -0.106 2.239 1.00 13.30 83 LEU A N 1
ATOM 638 C CA . LEU A 1 82 ? 25.237 -0.391 1.385 1.00 10.44 83 LEU A CA 1
ATOM 639 C C . LEU A 1 82 ? 24.599 -0.957 0.115 1.00 10.83 83 LEU A C 1
ATOM 640 O O . LEU A 1 82 ? 24.994 -0.617 -1.000 1.00 12.08 83 LEU A O 1
ATOM 645 N N . VAL A 1 83 ? 23.591 -1.806 0.305 1.00 9.25 84 VAL A N 1
ATOM 646 C CA . VAL A 1 83 ? 22.865 -2.443 -0.790 1.00 9.30 84 VAL A CA 1
ATOM 647 C C . VAL A 1 83 ? 21.382 -2.079 -0.735 1.00 10.16 84 VAL A C 1
ATOM 648 O O . VAL A 1 83 ? 20.670 -2.456 0.200 1.00 9.16 84 VAL A O 1
ATOM 652 N N . TRP A 1 84 ? 20.925 -1.357 -1.754 1.00 9.94 85 TRP A N 1
ATOM 653 C CA . TRP A 1 84 ? 19.541 -0.895 -1.821 1.00 9.73 85 TRP A CA 1
ATOM 654 C C . TRP A 1 84 ? 19.196 -0.631 -3.285 1.00 10.78 85 TRP A C 1
ATOM 655 O O . TRP A 1 84 ? 20.066 -0.260 -4.064 1.00 10.18 85 TRP A O 1
ATOM 666 N N . HIS A 1 85 ? 17.938 -0.828 -3.666 1.00 10.18 86 HIS A N 1
ATOM 667 C CA . HIS A 1 85 ? 17.552 -0.611 -5.056 1.00 11.62 86 HIS A CA 1
ATOM 668 C C . HIS A 1 85 ? 17.489 0.874 -5.424 1.00 12.41 86 HIS A C 1
ATOM 669 O O . HIS A 1 85 ? 17.433 1.222 -6.605 1.00 13.17 86 HIS A O 1
ATOM 676 N N . ASN A 1 86 ? 17.495 1.749 -4.421 1.00 11.43 87 ASN A N 1
ATOM 677 C CA . ASN A 1 86 ? 17.466 3.187 -4.668 1.00 12.29 87 ASN A CA 1
ATOM 678 C C . ASN A 1 86 ? 18.810 3.848 -4.358 1.00 11.99 87 ASN A C 1
ATOM 679 O O . ASN A 1 86 ? 19.693 3.236 -3.761 1.00 12.30 87 ASN A O 1
ATOM 684 N N . GLN A 1 87 ? 18.940 5.099 -4.782 1.00 12.31 88 GLN A N 1
ATOM 685 C CA . GLN A 1 87 ? 20.131 5.900 -4.580 1.00 12.24 88 GLN A CA 1
ATOM 686 C C . GLN A 1 87 ? 21.444 5.182 -4.890 1.00 13.26 88 GLN A C 1
ATOM 687 O O . GLN A 1 87 ? 22.476 5.417 -4.257 1.00 13.45 88 GLN A O 1
ATOM 693 N N . THR A 1 88 ? 21.395 4.311 -5.894 1.00 12.85 89 THR A N 1
ATOM 694 C CA . THR A 1 88 ? 22.567 3.569 -6.355 1.00 11.99 89 THR A CA 1
ATOM 695 C C . THR A 1 88 ? 22.804 3.967 -7.812 1.00 13.63 89 THR A C 1
ATOM 696 O O . THR A 1 88 ? 21.910 3.828 -8.652 1.00 14.44 89 THR A O 1
ATOM 700 N N . PRO A 1 89 ? 24.014 4.456 -8.127 1.00 11.30 90 PRO A N 1
ATOM 701 C CA . PRO A 1 89 ? 24.355 4.879 -9.485 1.00 12.73 90 PRO A CA 1
ATOM 702 C C . PRO A 1 89 ? 24.177 3.774 -10.520 1.00 11.91 90 PRO A C 1
ATOM 703 O O . PRO A 1 89 ? 24.366 2.593 -10.230 1.00 11.56 90 PRO A O 1
ATOM 707 N N . ALA A 1 90 ? 23.822 4.169 -11.735 1.00 11.77 91 ALA A N 1
ATOM 708 C CA . ALA A 1 90 ? 23.595 3.218 -12.814 1.00 11.61 91 ALA A CA 1
ATOM 709 C C . ALA A 1 90 ? 24.843 2.453 -13.238 1.00 12.11 91 ALA A C 1
ATOM 710 O O . ALA A 1 90 ? 24.743 1.283 -13.627 1.00 10.38 91 ALA A O 1
ATOM 712 N N . TRP A 1 91 ? 26.015 3.086 -13.162 1.00 9.72 92 TRP A N 1
ATOM 713 C CA . TRP A 1 91 ? 27.246 2.401 -13.570 1.00 11.41 92 TRP A CA 1
ATOM 714 C C . TRP A 1 91 ? 27.465 1.067 -12.857 1.00 10.08 92 TRP A C 1
ATOM 715 O O . TRP A 1 91 ? 28.053 0.148 -13.424 1.00 10.83 92 TRP A O 1
ATOM 726 N N . MET A 1 92 ? 26.994 0.967 -11.618 1.00 10.25 93 MET A N 1
ATOM 727 C CA . MET A 1 92 ? 27.135 -0.254 -10.809 1.00 9.68 93 MET A CA 1
ATOM 728 C C . MET A 1 92 ? 26.448 -1.476 -11.451 1.00 10.67 93 MET A C 1
ATOM 729 O O . MET A 1 92 ? 26.907 -2.607 -11.294 1.00 10.21 93 MET A O 1
ATOM 734 N N . PHE A 1 93 ? 25.375 -1.236 -12.202 1.00 10.97 94 PHE A N 1
ATOM 735 C CA . PHE A 1 93 ? 24.615 -2.314 -12.830 1.00 10.61 94 PHE A CA 1
ATOM 736 C C . PHE A 1 93 ? 24.838 -2.465 -14.326 1.00 11.53 94 PHE A C 1
ATOM 737 O O . PHE A 1 93 ? 24.162 -3.264 -14.977 1.00 11.95 94 PHE A O 1
ATOM 745 N N . GLU A 1 94 ? 25.779 -1.700 -14.866 1.00 12.64 95 GLU A N 1
ATOM 746 C CA . GLU A 1 94 ? 26.036 -1.718 -16.300 1.00 13.00 95 GLU A CA 1
ATOM 747 C C . GLU A 1 94 ? 27.423 -2.181 -16.705 1.00 13.21 95 GLU A C 1
ATOM 748 O O . GLU A 1 94 ? 28.367 -2.162 -15.909 1.00 12.86 95 GLU A O 1
ATOM 754 N N . ASP A 1 95 ? 27.543 -2.601 -17.960 1.00 14.67 96 ASP A N 1
ATOM 755 C CA . ASP A 1 95 ? 28.834 -3.021 -18.488 1.00 15.12 96 ASP A CA 1
ATOM 756 C C . ASP A 1 95 ? 29.302 -1.953 -19.467 1.00 15.20 96 ASP A C 1
ATOM 757 O O . ASP A 1 95 ? 28.647 -0.923 -19.633 1.00 15.24 96 ASP A O 1
ATOM 762 N N . ALA A 1 96 ? 30.429 -2.204 -20.114 1.00 15.17 97 ALA A N 1
ATOM 763 C CA . ALA A 1 96 ? 30.993 -1.254 -21.058 1.00 16.94 97 ALA A CA 1
ATOM 764 C C . ALA A 1 96 ? 30.063 -0.859 -22.215 1.00 17.76 97 ALA A C 1
ATOM 765 O O . ALA A 1 96 ? 30.161 0.252 -22.727 1.00 19.13 97 ALA A O 1
ATOM 767 N N . SER A 1 97 ? 29.160 -1.748 -22.620 1.00 18.62 98 SER A N 1
ATOM 768 C CA . SER A 1 97 ? 28.244 -1.457 -23.727 1.00 17.95 98 SER A CA 1
ATOM 769 C C . SER A 1 97 ? 26.922 -0.850 -23.256 1.00 16.78 98 SER A C 1
ATOM 770 O O . SER A 1 97 ? 25.973 -0.732 -24.035 1.00 15.09 98 SER A O 1
ATOM 773 N N . GLY A 1 98 ? 26.851 -0.475 -21.984 1.00 15.14 99 GLY A N 1
ATOM 774 C CA . GLY A 1 98 ? 25.623 0.101 -21.469 1.00 14.16 99 GLY A CA 1
ATOM 775 C C . GLY A 1 98 ? 24.621 -0.991 -21.142 1.00 14.18 99 GLY A C 1
ATOM 776 O O . GLY A 1 98 ? 23.510 -0.720 -20.685 1.00 13.90 99 GLY A O 1
ATOM 777 N N . GLY A 1 99 ? 25.021 -2.234 -21.395 1.00 13.84 100 GLY A N 1
ATOM 778 C CA . GLY A 1 99 ? 24.166 -3.365 -21.105 1.00 12.39 100 GLY A CA 1
ATOM 779 C C . GLY A 1 99 ? 24.255 -3.662 -19.624 1.00 14.56 100 GLY A C 1
ATOM 780 O O . GLY A 1 99 ? 24.825 -2.872 -18.870 1.00 14.79 100 GLY A O 1
ATOM 781 N N . THR A 1 100 ? 23.715 -4.802 -19.203 1.00 14.27 101 THR A N 1
ATOM 782 C CA . THR A 1 100 ? 23.741 -5.184 -17.790 1.00 15.89 101 THR A CA 1
ATOM 783 C C . THR A 1 100 ? 25.055 -5.801 -17.353 1.00 15.99 101 THR A C 1
ATOM 784 O O . THR A 1 100 ? 25.674 -6.559 -18.096 1.00 17.78 101 THR A O 1
ATOM 788 N N . ALA A 1 101 ? 25.467 -5.481 -16.131 1.00 15.11 102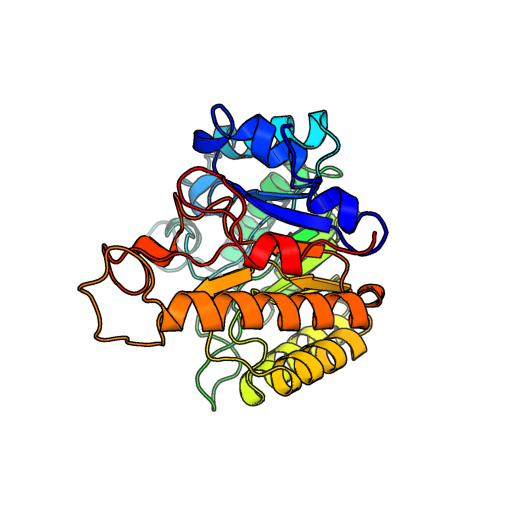 ALA A N 1
ATOM 789 C CA . ALA A 1 101 ? 26.690 -6.037 -15.585 1.00 14.36 102 ALA A CA 1
ATOM 790 C C . ALA A 1 101 ? 26.449 -7.514 -15.297 1.00 14.61 102 ALA A C 1
ATOM 791 O O . ALA A 1 101 ? 25.322 -7.923 -15.014 1.00 13.38 102 ALA A O 1
ATOM 793 N N . SER A 1 102 ? 27.507 -8.312 -15.372 1.00 13.76 103 SER A N 1
ATOM 794 C CA . SER A 1 102 ? 27.395 -9.744 -15.111 1.00 14.08 103 SER A CA 1
ATOM 795 C C . SER A 1 102 ? 27.496 -9.987 -13.613 1.00 14.38 103 SER A C 1
ATOM 796 O O . SER A 1 102 ? 27.834 -9.079 -12.854 1.00 13.43 103 SER A O 1
ATOM 799 N N . ARG A 1 103 ? 27.222 -11.221 -13.198 1.00 12.71 104 ARG A N 1
ATOM 800 C CA . ARG A 1 103 ? 27.286 -11.586 -11.791 1.00 14.08 104 ARG A CA 1
ATOM 801 C C . ARG A 1 103 ? 28.682 -11.373 -11.239 1.00 15.97 104 ARG A C 1
ATOM 802 O O . ARG A 1 103 ? 28.853 -10.828 -10.146 1.00 15.13 104 ARG A O 1
ATOM 810 N N . GLU A 1 104 ? 29.676 -11.829 -11.993 1.00 16.89 105 GLU A N 1
ATOM 811 C CA . GLU A 1 104 ? 31.065 -11.686 -11.595 1.00 17.30 105 GLU A CA 1
ATOM 812 C C . GLU A 1 104 ? 31.390 -10.201 -11.400 1.00 16.90 105 GLU A C 1
ATOM 813 O O . GLU A 1 104 ? 32.081 -9.829 -10.456 1.00 16.98 105 GLU A O 1
ATOM 819 N N . MET A 1 105 ? 30.889 -9.345 -12.288 1.00 15.69 106 MET A N 1
ATOM 820 C CA . MET A 1 105 ? 31.162 -7.914 -12.162 1.00 16.85 106 MET A CA 1
ATOM 821 C C . MET A 1 105 ? 30.452 -7.337 -10.948 1.00 15.93 106 MET A C 1
ATOM 822 O O . MET A 1 10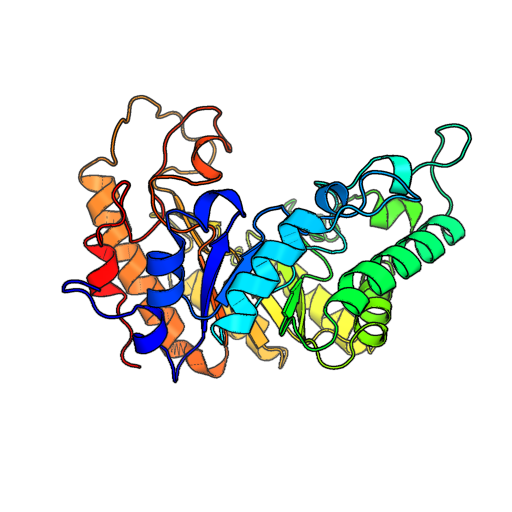5 ? 31.013 -6.521 -10.220 1.00 15.01 106 MET A O 1
ATOM 827 N N . MET A 1 106 ? 29.208 -7.752 -10.745 1.00 13.79 107 MET A N 1
ATOM 828 C CA . MET A 1 106 ? 28.440 -7.279 -9.616 1.00 13.86 107 MET A CA 1
ATOM 829 C C . MET A 1 106 ? 29.177 -7.616 -8.330 1.00 13.60 107 MET A C 1
ATOM 830 O O . MET A 1 106 ? 29.326 -6.768 -7.451 1.00 14.76 107 MET A O 1
ATOM 835 N N . LEU A 1 107 ? 29.649 -8.854 -8.228 1.00 13.39 108 LEU A N 1
ATOM 836 C CA . LEU A 1 107 ? 30.366 -9.312 -7.034 1.00 13.62 108 LEU A CA 1
ATOM 837 C C . LEU A 1 107 ? 31.668 -8.554 -6.770 1.00 13.41 108 LEU A C 1
ATOM 838 O O . LEU A 1 107 ? 31.918 -8.128 -5.642 1.00 13.42 108 LEU A O 1
ATOM 843 N N . SER A 1 108 ? 32.501 -8.396 -7.797 1.00 12.65 109 SER A N 1
ATOM 844 C CA . SER A 1 108 ? 33.759 -7.688 -7.613 1.00 12.99 109 SER A CA 1
ATOM 845 C C . SER A 1 108 ? 33.476 -6.224 -7.269 1.00 12.90 109 SER A C 1
ATOM 846 O O . SER A 1 108 ? 34.158 -5.633 -6.424 1.00 13.40 109 SER A O 1
ATOM 849 N N . ARG A 1 109 ? 32.474 -5.633 -7.912 1.00 10.20 110 ARG A N 1
ATOM 850 C CA . ARG A 1 109 ? 32.131 -4.241 -7.622 1.00 9.89 110 ARG A CA 1
ATOM 851 C C . ARG A 1 109 ? 31.523 -4.074 -6.230 1.00 9.32 110 ARG A C 1
ATOM 852 O O . ARG A 1 109 ? 31.764 -3.066 -5.584 1.00 10.76 110 ARG A O 1
ATOM 860 N N . LEU A 1 110 ? 30.733 -5.044 -5.771 1.00 8.41 111 LEU A N 1
ATOM 861 C CA . LEU A 1 110 ? 30.115 -4.935 -4.452 1.00 10.25 111 LEU A CA 1
ATOM 862 C C . LEU A 1 110 ? 31.166 -5.130 -3.358 1.00 11.74 111 LEU A C 1
ATOM 863 O O . LEU A 1 110 ? 31.102 -4.505 -2.294 1.00 12.20 111 LEU A O 1
ATOM 868 N N . LYS A 1 111 ? 32.126 -6.011 -3.637 1.00 12.52 112 LYS A N 1
ATOM 869 C CA . LYS A 1 111 ? 33.227 -6.324 -2.732 1.00 13.27 112 LYS A CA 1
ATOM 870 C C . LYS A 1 111 ? 34.070 -5.063 -2.541 1.00 12.96 112 LYS A C 1
ATOM 871 O O . LYS A 1 111 ? 34.317 -4.623 -1.417 1.00 12.50 112 LYS A O 1
ATOM 877 N N . GLN A 1 112 ? 34.490 -4.468 -3.649 1.00 13.80 113 GLN A N 1
ATOM 878 C CA . GLN A 1 112 ? 35.311 -3.267 -3.586 1.00 15.29 113 GLN A CA 1
ATOM 879 C C . GLN A 1 112 ? 34.585 -2.130 -2.890 1.00 14.38 113 GLN A C 1
ATOM 880 O O . GLN A 1 112 ? 35.178 -1.416 -2.083 1.00 14.78 113 GLN A O 1
ATOM 886 N N . HIS A 1 113 ? 33.302 -1.962 -3.200 1.00 13.29 114 HIS A N 1
ATOM 887 C CA . HIS A 1 113 ? 32.517 -0.904 -2.577 1.00 12.44 114 HIS A CA 1
ATOM 888 C C . HIS A 1 113 ? 32.438 -1.098 -1.054 1.00 12.37 114 HIS A C 1
ATOM 889 O O . HIS A 1 113 ? 32.695 -0.167 -0.284 1.00 12.49 114 HIS A O 1
ATOM 896 N N . ILE A 1 114 ? 32.082 -2.307 -0.627 1.00 12.68 115 ILE A N 1
ATOM 897 C CA . ILE A 1 114 ? 31.965 -2.631 0.800 1.00 13.81 115 ILE A CA 1
ATOM 898 C C . ILE A 1 114 ? 33.296 -2.443 1.527 1.00 13.42 115 ILE A C 1
ATOM 899 O O . ILE A 1 114 ? 33.352 -1.788 2.566 1.00 14.79 115 ILE A O 1
ATOM 904 N N . ASP A 1 115 ? 34.364 -3.021 0.984 1.00 12.05 116 ASP A N 1
ATOM 905 C CA . ASP A 1 115 ? 35.673 -2.899 1.609 1.00 10.91 116 ASP A CA 1
ATOM 906 C C . ASP A 1 115 ? 36.068 -1.439 1.741 1.00 12.15 116 ASP A C 1
ATOM 907 O O . ASP A 1 115 ? 36.626 -1.035 2.757 1.00 13.68 116 ASP A O 1
ATOM 912 N N . THR A 1 116 ? 35.784 -0.636 0.723 1.00 11.81 117 THR A N 1
ATOM 913 C CA . THR A 1 116 ? 36.168 0.760 0.792 1.00 13.14 117 THR A CA 1
ATOM 914 C C . THR A 1 116 ? 35.328 1.564 1.766 1.00 12.28 117 THR A C 1
ATOM 915 O O . THR A 1 116 ? 35.858 2.308 2.592 1.00 13.17 117 THR A O 1
ATOM 919 N N . VAL A 1 117 ? 34.013 1.404 1.666 1.00 13.72 118 VAL A N 1
ATOM 920 C CA . VAL A 1 117 ? 33.068 2.119 2.523 1.00 12.55 118 VAL A CA 1
ATOM 921 C C . VAL A 1 117 ? 33.086 1.631 3.972 1.00 11.62 118 VAL A C 1
ATOM 922 O O . VAL A 1 117 ? 33.243 2.429 4.892 1.00 11.62 118 VAL A O 1
ATOM 926 N N . VAL A 1 118 ? 32.914 0.329 4.176 1.00 9.92 119 VAL A N 1
ATOM 927 C CA . VAL A 1 118 ? 32.916 -0.206 5.527 1.00 10.16 119 VAL A CA 1
ATOM 928 C C . VAL A 1 118 ? 34.322 -0.192 6.116 1.00 10.89 119 VAL A C 1
ATOM 929 O O . VAL A 1 118 ? 34.509 0.114 7.295 1.00 12.06 119 VAL A O 1
ATOM 933 N N . GLY A 1 119 ? 35.310 -0.525 5.293 1.00 10.36 120 GLY A N 1
ATOM 934 C CA . GLY A 1 119 ? 36.686 -0.537 5.759 1.00 10.19 120 GLY A CA 1
ATOM 935 C C . GLY A 1 119 ? 37.184 0.836 6.174 1.00 9.60 120 GLY A C 1
ATOM 936 O O . GLY A 1 119 ? 38.000 0.945 7.079 1.00 9.86 120 GLY A O 1
ATOM 937 N N . ARG A 1 120 ? 36.686 1.883 5.523 1.00 9.49 121 ARG A N 1
ATOM 938 C CA . ARG A 1 120 ? 37.104 3.246 5.827 1.00 9.12 121 ARG A CA 1
ATOM 939 C C . ARG A 1 120 ? 36.797 3.612 7.270 1.00 8.65 121 ARG A C 1
ATOM 940 O O . ARG A 1 120 ? 37.611 4.223 7.954 1.00 7.56 121 ARG A O 1
ATOM 948 N N . TYR A 1 121 ? 35.617 3.215 7.728 1.00 9.06 122 TYR A N 1
ATOM 949 C CA . TYR A 1 121 ? 35.173 3.522 9.073 1.00 9.26 122 TYR A CA 1
ATOM 950 C C . TYR A 1 121 ? 35.270 2.335 10.029 1.00 11.47 122 TYR A C 1
ATOM 951 O O . TYR A 1 121 ? 34.618 2.311 11.080 1.00 12.87 122 TYR A O 1
ATOM 960 N N . LYS A 1 122 ? 36.096 1.358 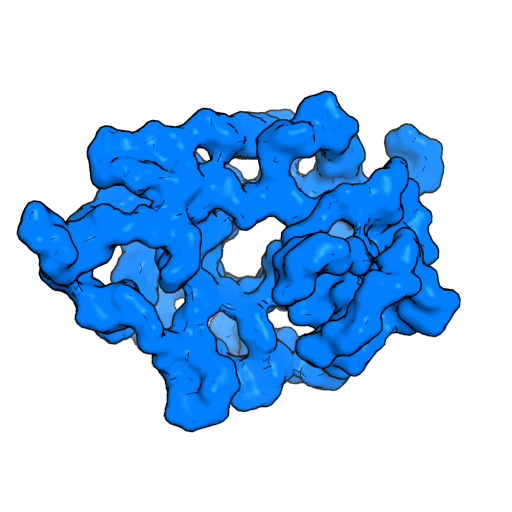9.665 1.00 13.66 123 LYS A N 1
ATOM 961 C CA . LYS A 1 122 ? 36.301 0.173 10.493 1.00 14.88 123 LYS A CA 1
ATOM 962 C C . LYS A 1 122 ? 36.449 0.600 11.954 1.00 15.01 123 LYS A C 1
ATOM 963 O O . LYS A 1 122 ? 37.235 1.495 12.266 1.00 12.71 123 LYS A O 1
ATOM 969 N N . ASP A 1 123 ? 35.664 -0.027 12.828 1.00 14.86 124 ASP A N 1
ATOM 970 C CA . ASP A 1 123 ? 35.676 0.246 14.262 1.00 16.31 124 ASP A CA 1
ATOM 971 C C . ASP A 1 123 ? 35.058 1.570 14.703 1.00 17.60 124 ASP A C 1
ATOM 972 O O . ASP A 1 123 ? 35.048 1.883 15.898 1.00 18.96 124 ASP A O 1
ATOM 977 N N . GLN A 1 124 ? 34.530 2.344 13.758 1.00 17.03 125 GLN A N 1
ATOM 978 C CA . GLN A 1 124 ? 33.915 3.626 14.094 1.00 16.02 125 GLN A CA 1
ATOM 979 C C . GLN A 1 124 ? 32.400 3.628 13.941 1.00 15.87 125 GLN A C 1
ATOM 980 O O . GLN A 1 124 ? 31.719 4.470 14.512 1.00 15.77 125 GLN A O 1
ATOM 986 N N . ILE A 1 125 ? 31.877 2.686 13.167 1.00 16.06 126 ILE A N 1
ATOM 987 C CA . ILE A 1 125 ? 30.436 2.576 12.983 1.00 15.55 126 ILE A CA 1
ATOM 988 C C . ILE A 1 125 ? 29.984 1.356 13.779 1.00 14.37 126 ILE A C 1
ATOM 989 O O . ILE A 1 125 ? 30.441 0.232 13.528 1.00 15.15 126 ILE A O 1
ATOM 994 N N . TYR A 1 126 ? 29.099 1.569 14.750 1.00 11.79 127 TYR A N 1
ATOM 995 C CA . TYR A 1 126 ? 28.628 0.460 15.573 1.00 10.94 127 TYR A CA 1
ATOM 996 C C . TYR A 1 126 ? 27.592 -0.389 14.869 1.00 10.87 127 TYR A C 1
ATOM 997 O O . TYR A 1 126 ? 27.399 -1.551 15.220 1.00 12.48 127 TYR A O 1
ATOM 1006 N N . ALA A 1 127 ? 26.939 0.188 13.864 1.00 11.01 128 ALA A N 1
ATOM 1007 C CA . ALA A 1 127 ? 25.907 -0.540 13.133 1.00 11.50 128 ALA A CA 1
ATOM 1008 C C . ALA A 1 127 ? 25.775 -0.114 11.672 1.00 10.89 128 ALA A C 1
ATOM 1009 O O . ALA A 1 127 ? 25.736 1.077 11.351 1.00 12.64 128 ALA A O 1
ATOM 1011 N N . TRP A 1 128 ? 25.690 -1.099 10.789 1.00 10.52 129 TRP A N 1
ATOM 1012 C CA . TRP A 1 128 ? 25.542 -0.847 9.360 1.00 9.55 129 TRP A CA 1
ATOM 1013 C C . TRP A 1 128 ? 24.236 -1.429 8.819 1.00 8.48 129 TRP A C 1
ATOM 1014 O O . TRP A 1 128 ? 23.867 -2.544 9.166 1.00 7.50 129 TRP A O 1
ATOM 1025 N N . ASP A 1 129 ? 23.533 -0.667 7.986 1.00 7.58 130 ASP A N 1
ATOM 1026 C CA . ASP A 1 129 ? 22.327 -1.183 7.363 1.00 8.94 130 ASP A CA 1
ATOM 1027 C C . ASP A 1 129 ? 22.916 -1.787 6.096 1.00 10.02 130 ASP A C 1
ATOM 1028 O O . ASP A 1 129 ? 23.149 -1.080 5.117 1.00 9.22 130 ASP A O 1
ATOM 1033 N N . VAL A 1 130 ? 23.217 -3.084 6.145 1.00 10.10 131 VAL A N 1
ATOM 1034 C CA . VAL A 1 130 ? 23.830 -3.776 5.008 1.00 9.18 131 VAL A CA 1
ATOM 1035 C C . VAL A 1 130 ? 22.873 -3.809 3.817 1.00 10.30 131 VAL A C 1
ATOM 1036 O O . VAL A 1 130 ? 23.214 -3.361 2.720 1.00 10.52 131 VAL A O 1
ATOM 1040 N N . VAL A 1 131 ? 21.673 -4.337 4.046 1.00 10.13 132 VAL A N 1
ATOM 1041 C CA . VAL A 1 131 ? 20.661 -4.417 3.004 1.00 12.39 132 VAL A CA 1
ATOM 1042 C C . VAL A 1 131 ? 19.427 -3.635 3.446 1.00 12.70 132 VAL A C 1
ATOM 1043 O O . VAL A 1 131 ? 18.987 -3.728 4.598 1.00 15.34 132 VAL A O 1
ATOM 1047 N N . ASN A 1 132 ? 18.879 -2.865 2.517 1.00 10.71 133 ASN A N 1
ATOM 1048 C CA . ASN A 1 132 ? 17.718 -2.035 2.784 1.00 10.24 133 ASN A CA 1
ATOM 1049 C C . ASN A 1 132 ? 16.555 -2.347 1.844 1.00 9.56 133 ASN A C 1
ATOM 1050 O O . ASN A 1 132 ? 16.722 -2.420 0.626 1.00 10.22 133 ASN A O 1
ATOM 1055 N N . GLU A 1 133 ? 15.386 -2.558 2.438 1.00 9.86 134 GLU A N 1
ATOM 1056 C CA . GLU A 1 133 ? 14.145 -2.785 1.704 1.00 9.50 134 GLU A CA 1
ATOM 1057 C C . GLU A 1 133 ? 14.181 -3.834 0.583 1.00 8.95 134 GLU A C 1
ATOM 1058 O O . GLU A 1 133 ? 13.855 -3.540 -0.571 1.00 8.67 134 GLU A O 1
ATOM 1064 N N . ALA A 1 134 ? 14.530 -5.066 0.936 1.00 10.10 135 ALA A N 1
ATOM 1065 C CA . ALA A 1 134 ? 14.595 -6.149 -0.041 1.00 11.01 135 ALA A CA 1
ATOM 1066 C C . ALA A 1 134 ? 13.288 -6.930 -0.178 1.00 12.09 135 ALA A C 1
ATOM 1067 O O . ALA A 1 134 ? 13.116 -7.706 -1.117 1.00 13.52 135 ALA A O 1
ATOM 1069 N N . ILE A 1 135 ? 12.365 -6.715 0.752 1.00 13.04 136 ILE A N 1
ATOM 1070 C CA . ILE A 1 135 ? 11.090 -7.423 0.738 1.00 12.73 136 ILE A CA 1
ATOM 1071 C C . ILE A 1 135 ? 9.954 -6.601 0.131 1.00 13.19 136 ILE A C 1
ATOM 1072 O O . ILE A 1 135 ? 9.868 -5.396 0.352 1.00 13.79 136 ILE A O 1
ATOM 1077 N N . GLU A 1 136 ? 9.091 -7.266 -0.638 1.00 13.43 137 GLU A N 1
ATOM 1078 C CA . GLU A 1 136 ? 7.958 -6.620 -1.312 1.00 13.47 137 GLU A CA 1
ATOM 1079 C C . GLU A 1 136 ? 6.781 -6.278 -0.407 1.00 13.09 137 GLU A C 1
ATOM 1080 O O . GLU A 1 136 ? 6.591 -6.896 0.640 1.00 14.22 137 GLU A O 1
ATOM 1086 N N . ASP A 1 137 ? 5.988 -5.294 -0.828 1.00 14.04 138 ASP A N 1
ATOM 1087 C CA . ASP A 1 137 ? 4.792 -4.873 -0.089 1.00 15.05 138 ASP A CA 1
ATOM 1088 C C . ASP A 1 137 ? 3.583 -5.620 -0.663 1.00 16.27 138 ASP A C 1
ATOM 1089 O O . ASP A 1 137 ? 2.524 -5.696 -0.033 1.00 15.15 138 ASP A O 1
ATOM 1094 N N . LYS A 1 138 ? 3.770 -6.165 -1.863 1.00 17.83 139 LYS A N 1
ATOM 1095 C CA . LYS A 1 138 ? 2.746 -6.934 -2.552 1.00 21.21 139 LYS A CA 1
ATOM 1096 C C . LYS A 1 138 ? 2.539 -8.209 -1.743 1.00 21.94 139 LYS A C 1
ATOM 1097 O O . LYS A 1 138 ? 3.496 -8.926 -1.446 1.00 21.94 139 LYS A O 1
ATOM 1103 N N . THR A 1 139 ? 1.285 -8.478 -1.386 1.00 22.71 140 THR A N 1
ATOM 1104 C CA . THR A 1 139 ? 0.917 -9.646 -0.583 1.00 23.20 140 THR A CA 1
ATOM 1105 C C . THR A 1 139 ? 1.478 -10.976 -1.090 1.00 24.20 140 THR A C 1
ATOM 1106 O O . THR A 1 139 ? 1.945 -11.801 -0.302 1.00 24.47 140 THR A O 1
ATOM 1110 N N . ASP A 1 140 ? 1.428 -11.182 -2.403 1.00 25.08 141 ASP A N 1
ATOM 1111 C CA . ASP A 1 140 ? 1.888 -12.432 -3.001 1.00 25.81 141 ASP A CA 1
ATOM 1112 C C . ASP A 1 140 ? 3.336 -12.455 -3.481 1.00 25.59 141 ASP A C 1
ATOM 1113 O O . ASP A 1 140 ? 3.729 -13.349 -4.235 1.00 24.80 141 ASP A O 1
ATOM 1118 N N . LEU A 1 141 ? 4.134 -11.484 -3.051 1.00 24.21 142 LEU A N 1
ATOM 1119 C CA . LEU A 1 141 ? 5.536 -11.434 -3.455 1.00 22.38 142 LEU A CA 1
ATOM 1120 C C . LEU A 1 141 ? 6.450 -11.292 -2.244 1.00 20.33 142 LEU A C 1
ATOM 1121 O O . LEU A 1 141 ? 6.237 -10.431 -1.399 1.00 20.89 142 LEU A O 1
ATOM 1126 N N . ILE A 1 142 ? 7.464 -12.144 -2.161 1.00 17.99 143 ILE A N 1
ATOM 1127 C CA . ILE A 1 142 ? 8.401 -12.083 -1.051 1.00 16.58 143 ILE A CA 1
ATOM 1128 C C . ILE A 1 142 ? 9.544 -11.113 -1.341 1.00 16.05 143 ILE A C 1
ATOM 1129 O O . ILE A 1 142 ? 9.653 -10.069 -0.704 1.00 16.91 143 ILE A O 1
ATOM 1134 N N . MET A 1 143 ? 10.390 -11.459 -2.306 1.00 15.66 144 MET A N 1
ATOM 1135 C CA . MET A 1 143 ? 11.539 -10.624 -2.652 1.00 14.94 144 MET A CA 1
ATOM 1136 C C . MET A 1 143 ? 11.226 -9.521 -3.645 1.00 12.81 144 MET A C 1
ATOM 1137 O O . MET A 1 143 ? 10.588 -9.762 -4.666 1.00 13.05 144 MET A O 1
ATOM 1142 N N . ARG A 1 144 ? 11.684 -8.310 -3.350 1.00 11.72 145 ARG A N 1
ATOM 1143 C CA . ARG A 1 144 ? 11.465 -7.188 -4.249 1.00 11.14 145 ARG A CA 1
ATOM 1144 C C . ARG A 1 144 ? 12.322 -7.407 -5.491 1.00 11.19 145 ARG A C 1
ATOM 1145 O O . ARG A 1 144 ? 13.493 -7.788 -5.395 1.00 9.83 145 ARG A O 1
ATOM 1153 N N . ASP A 1 145 ? 11.728 -7.165 -6.654 1.00 11.00 146 ASP A N 1
ATOM 1154 C CA . ASP A 1 145 ? 12.421 -7.331 -7.927 1.00 12.21 146 ASP A CA 1
ATOM 1155 C C . ASP A 1 145 ? 13.388 -6.173 -8.111 1.00 11.72 146 ASP A C 1
ATOM 1156 O O . ASP A 1 145 ? 12.988 -5.074 -8.490 1.00 13.00 146 ASP A O 1
ATOM 1161 N N . THR A 1 146 ? 14.661 -6.412 -7.833 1.00 11.88 147 THR A N 1
ATOM 1162 C CA . THR A 1 146 ? 15.642 -5.351 -7.976 1.00 11.72 147 THR A CA 1
ATOM 1163 C C . THR A 1 146 ? 16.792 -5.789 -8.857 1.00 11.24 147 THR A C 1
ATOM 1164 O O . THR A 1 146 ? 16.912 -6.961 -9.216 1.00 10.60 147 THR A O 1
ATOM 1168 N N . LYS A 1 147 ? 17.633 -4.832 -9.219 1.00 9.91 148 LYS A N 1
ATOM 1169 C CA . LYS A 1 147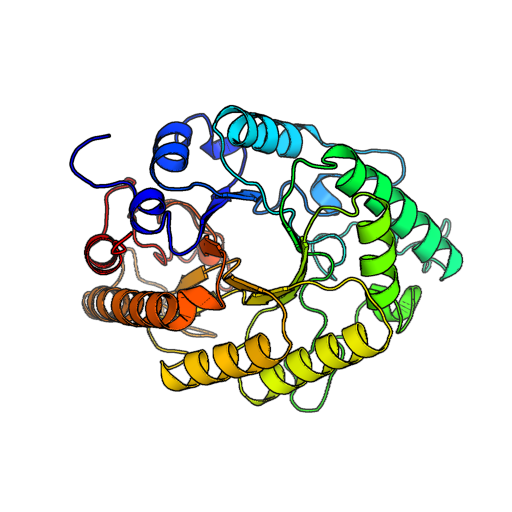 ? 18.772 -5.117 -10.067 1.00 11.28 148 LYS A CA 1
ATOM 1170 C C . LYS A 1 147 ? 19.794 -5.960 -9.319 1.00 11.48 148 LYS A C 1
ATOM 1171 O O . LYS A 1 147 ? 20.542 -6.724 -9.931 1.00 10.81 148 LYS A O 1
ATOM 1177 N N . TRP A 1 148 ? 19.813 -5.842 -7.994 1.00 9.71 149 TRP A N 1
ATOM 1178 C CA . TRP A 1 148 ? 20.728 -6.642 -7.196 1.00 10.88 149 TRP A CA 1
ATOM 1179 C C . TRP A 1 148 ? 20.323 -8.108 -7.289 1.00 11.35 149 TRP A C 1
ATOM 1180 O O . TRP A 1 148 ? 21.173 -8.989 -7.411 1.00 11.73 149 TRP A O 1
ATOM 1191 N N . LEU A 1 149 ? 19.020 -8.360 -7.227 1.00 10.47 150 LEU A N 1
ATOM 1192 C CA . LEU A 1 149 ? 18.500 -9.718 -7.282 1.00 10.05 150 LEU A CA 1
ATOM 1193 C C . LEU A 1 149 ? 18.643 -10.297 -8.679 1.00 10.07 150 LEU A C 1
ATOM 1194 O O . LEU A 1 149 ? 18.959 -11.476 -8.850 1.00 9.05 150 LEU A O 1
ATOM 1199 N N . ARG A 1 150 ? 18.421 -9.456 -9.679 1.00 10.04 151 ARG A N 1
ATOM 1200 C CA . ARG A 1 150 ? 18.502 -9.887 -11.063 1.00 11.80 151 ARG A CA 1
ATOM 1201 C C . ARG A 1 150 ? 19.911 -10.081 -11.614 1.00 12.69 151 ARG A C 1
ATOM 1202 O O . ARG A 1 150 ? 20.192 -11.104 -12.248 1.00 11.98 151 ARG A O 1
ATOM 1210 N N . LEU A 1 151 ? 20.792 -9.111 -11.368 1.00 10.31 152 LEU A N 1
ATOM 1211 C CA . LEU A 1 151 ? 22.158 -9.169 -11.880 1.00 11.42 152 LEU A CA 1
ATOM 1212 C C . LEU A 1 151 ? 23.159 -9.871 -10.976 1.00 12.24 152 LEU A C 1
ATOM 1213 O O . LEU A 1 151 ? 24.113 -10.491 -11.459 1.00 11.22 152 LEU A O 1
ATOM 1218 N N . LEU A 1 152 ? 22.969 -9.775 -9.665 1.00 13.22 153 LEU A N 1
ATOM 1219 C CA . LEU A 1 152 ? 23.899 -10.441 -8.774 1.00 13.14 153 LEU A CA 1
ATOM 1220 C C . LEU A 1 152 ? 23.341 -11.846 -8.532 1.00 13.96 153 LEU A C 1
ATOM 1221 O O . LEU A 1 152 ? 23.996 -12.839 -8.852 1.00 13.79 153 LEU A O 1
ATOM 1226 N N . GLY A 1 153 ? 22.120 -11.932 -8.011 1.00 14.20 154 GLY A N 1
ATOM 1227 C CA . GLY A 1 153 ? 21.522 -13.234 -7.773 1.00 13.80 154 GLY A CA 1
ATOM 1228 C C . GLY A 1 153 ? 20.768 -13.291 -6.466 1.00 14.14 154 GLY A C 1
ATOM 1229 O O . GLY A 1 153 ? 20.827 -12.350 -5.675 1.00 14.89 154 GLY A O 1
ATOM 1230 N N . GLU A 1 154 ? 20.071 -14.401 -6.234 1.00 14.45 155 GLU A N 1
ATOM 1231 C CA . GLU A 1 154 ? 19.273 -14.586 -5.024 1.00 14.65 155 GLU A CA 1
ATOM 1232 C C . GLU A 1 154 ? 20.096 -14.570 -3.744 1.00 12.94 155 GLU A C 1
ATOM 1233 O O . GLU A 1 154 ? 19.545 -14.417 -2.658 1.00 14.27 155 GLU A O 1
ATOM 1239 N N . ASP A 1 155 ? 21.411 -14.721 -3.867 1.00 11.24 156 ASP A N 1
ATOM 1240 C CA . ASP A 1 155 ? 22.266 -14.726 -2.689 1.00 11.71 156 ASP A CA 1
ATOM 1241 C C . ASP A 1 155 ? 22.898 -13.365 -2.448 1.00 10.22 156 ASP A C 1
ATOM 1242 O O . ASP A 1 155 ? 23.861 -13.241 -1.684 1.00 9.14 156 ASP A O 1
ATOM 1247 N N . TYR A 1 156 ? 22.356 -12.332 -3.075 1.00 9.95 157 TYR A N 1
ATOM 1248 C CA . TYR A 1 156 ? 22.955 -11.017 -2.905 1.00 10.83 157 TYR A CA 1
ATOM 1249 C C . TYR A 1 156 ? 22.974 -10.540 -1.444 1.00 10.18 157 TYR A C 1
ATOM 1250 O O . TYR A 1 156 ? 23.904 -9.851 -1.037 1.00 11.33 157 TYR A O 1
ATOM 1259 N N . LEU A 1 157 ? 21.981 -10.931 -0.645 1.00 10.03 158 LEU A N 1
ATOM 1260 C CA . LEU A 1 157 ? 21.966 -10.526 0.763 1.00 10.41 158 LEU A CA 1
ATOM 1261 C C . LEU A 1 157 ? 23.054 -11.257 1.547 1.00 11.80 158 LEU A C 1
ATOM 1262 O O . LEU A 1 157 ? 23.772 -10.651 2.342 1.00 10.44 158 LEU A O 1
ATOM 1267 N N . VAL A 1 158 ? 23.158 -12.564 1.333 1.00 12.09 159 VAL A N 1
ATOM 1268 C CA . VAL A 1 158 ? 24.168 -13.365 2.008 1.00 12.39 159 VAL A CA 1
ATOM 1269 C C . VAL A 1 158 ? 25.536 -12.814 1.623 1.00 11.70 159 VAL A C 1
ATOM 1270 O O . VAL A 1 158 ? 26.443 -12.711 2.452 1.00 12.28 159 VAL A O 1
ATOM 1274 N N . GLN A 1 159 ? 25.671 -12.453 0.353 1.00 10.95 160 GLN A N 1
ATOM 1275 C CA . GLN A 1 159 ? 26.918 -11.907 -0.160 1.00 10.57 160 GLN A CA 1
ATOM 1276 C C . GLN A 1 159 ? 27.268 -10.598 0.531 1.00 10.41 160 GLN A C 1
ATOM 1277 O O . GLN A 1 159 ? 28.386 -10.429 1.022 1.00 11.06 160 GLN A O 1
ATOM 1283 N N . ALA A 1 160 ? 26.302 -9.685 0.576 1.00 10.78 161 ALA A N 1
ATOM 1284 C CA . ALA A 1 160 ? 26.486 -8.377 1.191 1.00 11.58 161 ALA A CA 1
ATOM 1285 C C . ALA A 1 160 ? 26.928 -8.475 2.639 1.00 12.76 161 ALA A C 1
ATOM 1286 O O . ALA A 1 160 ? 27.933 -7.881 3.031 1.00 12.25 161 ALA A O 1
ATOM 1288 N N . PHE A 1 161 ? 26.172 -9.221 3.436 1.00 14.20 162 PHE A N 1
ATOM 1289 C CA . PHE A 1 161 ? 26.495 -9.380 4.846 1.00 14.04 162 PHE A CA 1
ATOM 1290 C C . PHE A 1 161 ? 27.886 -9.966 5.047 1.00 14.16 162 PHE A C 1
ATOM 1291 O O . PHE A 1 161 ? 28.640 -9.490 5.894 1.00 14.78 162 PHE A O 1
ATOM 1299 N N . ASN A 1 162 ? 28.242 -10.983 4.261 1.00 14.12 163 ASN A N 1
ATOM 1300 C CA . ASN A 1 162 ? 29.572 -11.592 4.389 1.00 12.43 163 ASN A CA 1
ATOM 1301 C C . ASN A 1 162 ? 30.689 -10.599 4.071 1.00 12.77 163 ASN A C 1
ATOM 1302 O O . ASN A 1 162 ? 31.692 -10.514 4.795 1.00 12.19 163 ASN A O 1
ATOM 1307 N N . MET A 1 163 ? 30.540 -9.845 2.987 1.00 12.36 164 MET A N 1
ATOM 1308 C CA . MET A 1 163 ? 31.587 -8.884 2.639 1.00 12.05 164 MET A CA 1
ATOM 1309 C C . MET A 1 163 ? 31.730 -7.792 3.695 1.00 10.43 164 MET A C 1
ATOM 1310 O O . MET A 1 163 ? 32.836 -7.422 4.059 1.00 9.92 164 MET A O 1
ATOM 1315 N N . ALA A 1 164 ? 30.604 -7.278 4.180 1.00 11.97 165 ALA A N 1
ATOM 1316 C CA . ALA A 1 164 ? 30.631 -6.229 5.190 1.00 12.78 165 ALA A CA 1
ATOM 1317 C C . ALA A 1 164 ? 31.263 -6.765 6.470 1.00 14.00 165 ALA A C 1
ATOM 1318 O O . ALA A 1 164 ? 32.068 -6.090 7.110 1.00 14.51 165 ALA A O 1
ATOM 1320 N N . HIS A 1 165 ? 30.896 -7.984 6.842 1.00 14.43 166 HIS A N 1
ATOM 1321 C CA . HIS A 1 165 ? 31.442 -8.584 8.045 1.00 14.61 166 HIS A CA 1
ATOM 1322 C C . HIS A 1 165 ? 32.970 -8.706 7.955 1.00 14.40 166 HIS A C 1
ATOM 1323 O O . HIS A 1 165 ? 33.667 -8.599 8.966 1.00 13.41 166 HIS A O 1
ATOM 1330 N N . GLU A 1 166 ? 33.494 -8.934 6.752 1.00 15.33 167 GLU A N 1
ATOM 1331 C CA . GLU A 1 166 ? 34.945 -9.047 6.579 1.00 16.01 167 GLU A CA 1
ATOM 1332 C C . GLU A 1 166 ? 35.636 -7.686 6.604 1.00 14.31 167 GLU A C 1
ATOM 1333 O O . GLU A 1 166 ? 36.762 -7.561 7.091 1.00 11.23 167 GLU A O 1
ATOM 1339 N N . ALA A 1 167 ? 34.953 -6.674 6.079 1.00 13.08 168 ALA A N 1
ATOM 1340 C CA . ALA A 1 167 ? 35.486 -5.322 6.040 1.00 12.78 168 ALA A CA 1
ATOM 1341 C C . ALA A 1 167 ? 35.604 -4.753 7.453 1.00 12.49 168 ALA A C 1
ATOM 1342 O O . ALA A 1 167 ? 36.473 -3.930 7.729 1.00 11.97 168 ALA A O 1
ATOM 1344 N N . ASP A 1 168 ? 34.712 -5.186 8.337 1.00 13.89 169 ASP A N 1
ATOM 1345 C CA . ASP A 1 168 ? 34.726 -4.754 9.734 1.00 14.68 169 ASP A CA 1
ATOM 1346 C C . ASP A 1 168 ? 33.912 -5.739 10.561 1.00 15.33 169 ASP A C 1
ATOM 1347 O O . ASP A 1 168 ? 32.704 -5.576 10.733 1.00 14.99 169 ASP A O 1
ATOM 1352 N N . PRO A 1 169 ? 34.572 -6.788 11.072 1.00 17.03 170 PRO A N 1
ATOM 1353 C CA . PRO A 1 169 ? 33.913 -7.814 11.885 1.00 17.69 170 PRO A CA 1
ATOM 1354 C C . PRO A 1 169 ? 33.406 -7.374 13.263 1.00 17.94 170 PRO A C 1
ATOM 1355 O O . PRO A 1 169 ? 32.846 -8.183 13.999 1.00 18.95 170 PRO A O 1
ATOM 1359 N N . ASN A 1 170 ? 33.594 -6.107 13.617 1.00 17.56 171 ASN A N 1
ATOM 1360 C CA . ASN A 1 170 ? 33.120 -5.634 14.914 1.00 18.75 171 ASN A CA 1
ATOM 1361 C C . ASN A 1 170 ? 31.812 -4.840 14.822 1.00 17.88 171 ASN A C 1
ATOM 1362 O O . ASN A 1 170 ? 31.115 -4.643 15.827 1.00 17.58 171 ASN A O 1
ATOM 1367 N N . ALA A 1 171 ? 31.468 -4.391 13.620 1.00 16.55 172 ALA A N 1
ATOM 1368 C CA . ALA A 1 171 ? 30.239 -3.622 13.424 1.00 15.92 172 ALA A CA 1
ATOM 1369 C C . ALA A 1 171 ? 29.013 -4.533 13.364 1.00 13.94 172 ALA A C 1
ATOM 1370 O O . ALA A 1 171 ? 29.068 -5.620 12.799 1.00 14.25 172 ALA A O 1
ATOM 1372 N N . LEU A 1 172 ? 27.909 -4.085 13.955 1.00 13.15 173 LEU A N 1
ATOM 1373 C CA . LEU A 1 172 ? 26.663 -4.849 13.952 1.00 10.86 173 LEU A CA 1
ATOM 1374 C C . LEU A 1 172 ? 26.020 -4.685 12.585 1.00 10.91 173 LEU A C 1
ATOM 1375 O O . LEU A 1 172 ? 25.783 -3.556 12.139 1.00 9.95 173 LEU A O 1
ATOM 1380 N N . LEU A 1 173 ? 25.742 -5.799 11.912 1.00 8.24 174 LEU A N 1
ATOM 1381 C CA . LEU A 1 173 ? 25.147 -5.732 10.576 1.00 8.39 174 LEU A CA 1
ATOM 1382 C C . LEU A 1 173 ? 23.629 -5.905 10.606 1.00 10.25 174 LEU A C 1
ATOM 1383 O O . LEU A 1 173 ? 23.111 -6.958 10.971 1.00 8.90 174 LEU A O 1
ATOM 1388 N N . PHE A 1 174 ? 22.920 -4.860 10.201 1.00 9.20 175 PHE A N 1
ATOM 1389 C CA . PHE A 1 174 ? 21.464 -4.883 10.206 1.00 10.15 175 PHE A CA 1
ATOM 1390 C C . PHE A 1 174 ? 20.801 -5.048 8.841 1.00 8.71 175 PHE A C 1
ATOM 1391 O O . PHE A 1 174 ? 21.396 -4.773 7.797 1.00 9.03 175 PHE A O 1
ATOM 1399 N N . TYR A 1 175 ? 19.567 -5.545 8.868 1.00 9.55 176 TYR A N 1
ATOM 1400 C CA . TYR A 1 175 ? 18.742 -5.673 7.675 1.00 8.27 176 TYR A CA 1
ATOM 1401 C C . TYR A 1 175 ? 17.663 -4.641 8.007 1.00 9.00 176 TYR A C 1
ATOM 1402 O O . TYR A 1 175 ? 16.970 -4.768 9.023 1.00 10.54 176 TYR A O 1
ATOM 1411 N N . ASN A 1 176 ? 17.528 -3.626 7.161 1.00 9.15 177 ASN A N 1
ATOM 1412 C CA . ASN A 1 176 ? 16.591 -2.527 7.397 1.00 8.96 177 ASN A CA 1
ATOM 1413 C C . ASN A 1 176 ? 15.375 -2.547 6.462 1.00 9.39 177 ASN A C 1
ATOM 1414 O O . ASN A 1 176 ? 15.490 -2.906 5.291 1.00 9.97 177 ASN A O 1
ATOM 1419 N N . ASP A 1 177 ? 14.203 -2.186 6.976 1.00 8.74 178 ASP A N 1
ATOM 1420 C CA . ASP A 1 177 ? 13.009 -2.155 6.133 1.00 8.94 178 ASP A CA 1
ATOM 1421 C C . ASP A 1 177 ? 11.861 -1.332 6.730 1.00 8.95 178 ASP A C 1
ATOM 1422 O O . ASP A 1 177 ? 11.881 -0.981 7.907 1.00 9.72 178 ASP A O 1
ATOM 1427 N N . TYR A 1 178 ? 10.870 -1.021 5.900 1.00 8.46 179 TYR A N 1
ATOM 1428 C CA . TYR A 1 178 ? 9.711 -0.255 6.339 1.00 8.69 179 TYR A CA 1
ATOM 1429 C C . TYR A 1 178 ? 8.459 -1.147 6.304 1.00 9.90 179 TYR A C 1
ATOM 1430 O O . TYR A 1 178 ? 8.511 -2.282 5.812 1.00 9.68 179 TYR A O 1
ATOM 1439 N N . ASN A 1 179 ? 7.335 -0.633 6.812 1.00 11.66 180 ASN A N 1
ATOM 1440 C CA . ASN A 1 179 ? 6.092 -1.415 6.882 1.00 14.10 180 ASN A CA 1
ATOM 1441 C C . ASN A 1 179 ? 6.420 -2.714 7.578 1.00 14.63 180 ASN A C 1
ATOM 1442 O O . ASN A 1 179 ? 5.853 -3.760 7.276 1.00 15.41 180 ASN A O 1
ATOM 1447 N N . GLU A 1 180 ? 7.346 -2.620 8.519 1.00 13.08 181 GLU A N 1
ATOM 1448 C CA . GLU A 1 180 ? 7.805 -3.771 9.256 1.00 13.17 181 GLU A CA 1
ATOM 1449 C C . GLU A 1 180 ? 6.771 -4.319 10.254 1.00 12.76 181 GLU A C 1
ATOM 1450 O O . GLU A 1 180 ? 6.923 -5.429 10.755 1.00 10.37 181 GLU A O 1
ATOM 1456 N N . THR A 1 181 ? 5.722 -3.544 10.534 1.00 11.81 182 THR A N 1
ATOM 1457 C CA . THR A 1 181 ? 4.693 -3.979 11.473 1.00 12.01 182 THR A CA 1
ATOM 1458 C C . THR A 1 181 ? 3.514 -4.676 10.791 1.00 13.00 182 THR A C 1
ATOM 1459 O O . THR A 1 181 ? 2.804 -5.461 11.420 1.00 12.96 182 THR A O 1
ATOM 1463 N N . ASP A 1 182 ? 3.299 -4.393 9.511 1.00 13.45 183 ASP A N 1
ATOM 1464 C CA . ASP A 1 182 ? 2.221 -5.035 8.770 1.00 14.40 183 ASP A CA 1
ATOM 1465 C C . ASP A 1 182 ? 2.400 -6.553 8.886 1.00 14.96 183 ASP A C 1
ATOM 1466 O O . ASP A 1 182 ? 3.417 -7.094 8.456 1.00 15.59 183 ASP A O 1
ATOM 1471 N N . PRO A 1 183 ? 1.406 -7.256 9.457 1.00 14.65 184 PRO A N 1
ATOM 1472 C CA . PRO A 1 183 ? 1.437 -8.711 9.647 1.00 13.42 184 PRO A CA 1
ATOM 1473 C C . PRO A 1 183 ? 2.022 -9.512 8.490 1.00 13.12 184 PRO A C 1
ATOM 1474 O O . PRO A 1 183 ? 2.885 -10.369 8.687 1.00 13.57 184 PRO A O 1
ATOM 1478 N N . VAL A 1 184 ? 1.560 -9.235 7.281 1.00 11.27 185 VAL A N 1
ATOM 1479 C CA . VAL A 1 184 ? 2.052 -9.967 6.126 1.00 10.78 185 VAL A CA 1
ATOM 1480 C C . VAL A 1 184 ? 3.536 -9.724 5.859 1.00 10.66 185 VAL A C 1
ATOM 1481 O O . VAL A 1 184 ? 4.308 -10.675 5.720 1.00 9.40 185 VAL A O 1
ATOM 1485 N N . LYS A 1 185 ? 3.945 -8.459 5.802 1.00 10.75 186 LYS A N 1
ATOM 1486 C CA . LYS A 1 185 ? 5.345 -8.140 5.530 1.00 11.84 186 LYS A CA 1
ATOM 1487 C C . LYS A 1 185 ? 6.253 -8.539 6.696 1.00 11.42 186 LYS A C 1
ATOM 1488 O O . LYS A 1 185 ? 7.413 -8.939 6.506 1.00 9.53 186 LYS A O 1
ATOM 1494 N N . ARG A 1 186 ? 5.709 -8.432 7.903 1.00 10.82 187 ARG A N 1
ATOM 1495 C CA . ARG A 1 186 ? 6.439 -8.782 9.115 1.00 12.88 187 ARG A CA 1
ATOM 1496 C C . ARG A 1 186 ? 6.943 -10.219 9.017 1.00 13.44 187 ARG A C 1
ATOM 1497 O O . ARG A 1 186 ? 8.125 -10.498 9.247 1.00 12.84 187 ARG A O 1
ATOM 1505 N N . GLU A 1 187 ? 6.040 -11.134 8.677 1.00 14.41 188 GLU A N 1
ATOM 1506 C CA . GLU A 1 187 ? 6.413 -12.534 8.543 1.00 15.63 188 GLU A CA 1
ATOM 1507 C C . GLU A 1 187 ? 7.420 -12.734 7.410 1.00 13.19 188 GLU A C 1
ATOM 1508 O O . GLU A 1 187 ? 8.242 -13.638 7.473 1.00 14.16 188 GLU A O 1
ATOM 1514 N N . LYS A 1 188 ? 7.372 -11.893 6.381 1.00 12.82 189 LYS A N 1
ATOM 1515 C CA . LYS A 1 188 ? 8.331 -12.028 5.289 1.00 13.06 189 LYS A CA 1
ATOM 1516 C C . LYS A 1 188 ? 9.717 -11.585 5.746 1.00 13.18 189 LYS A C 1
ATOM 1517 O O . LYS A 1 188 ? 10.722 -12.229 5.426 1.00 14.69 189 LYS A O 1
ATOM 1523 N N . ILE A 1 189 ? 9.772 -10.485 6.494 1.00 12.53 190 ILE A N 1
ATOM 1524 C CA . ILE A 1 189 ? 11.039 -9.971 7.017 1.00 12.65 190 ILE A CA 1
ATOM 1525 C C . ILE A 1 189 ? 11.587 -10.978 8.035 1.00 13.56 190 ILE A C 1
ATOM 1526 O O . ILE A 1 189 ? 12.792 -11.234 8.084 1.00 14.22 190 ILE A O 1
ATOM 1531 N N . TYR A 1 190 ? 10.689 -11.561 8.828 1.00 13.36 191 TYR A N 1
ATOM 1532 C CA . TYR A 1 190 ? 11.067 -12.562 9.831 1.00 14.68 191 TYR A CA 1
ATOM 1533 C C . TYR A 1 190 ? 11.684 -13.804 9.175 1.00 14.32 191 TYR A C 1
ATOM 1534 O O . TYR A 1 190 ? 12.721 -14.284 9.617 1.00 13.52 191 TYR A O 1
ATOM 1543 N N . ASN A 1 191 ? 11.032 -14.320 8.133 1.00 13.94 192 ASN A N 1
ATOM 1544 C CA . ASN A 1 191 ? 11.523 -15.500 7.439 1.00 13.87 192 ASN A CA 1
ATOM 1545 C C . ASN A 1 191 ? 12.811 -15.208 6.674 1.00 13.85 192 ASN A C 1
ATOM 1546 O O . ASN A 1 191 ? 13.616 -16.110 6.436 1.00 13.10 192 ASN A O 1
ATOM 1551 N N . LEU A 1 192 ? 13.012 -13.952 6.282 1.00 13.22 193 LEU A N 1
ATOM 1552 C CA . LEU A 1 192 ? 14.220 -13.579 5.553 1.00 11.72 193 LEU A CA 1
ATOM 1553 C C . LEU A 1 192 ? 15.413 -13.663 6.493 1.00 12.62 193 LEU A C 1
ATOM 1554 O O . LEU A 1 192 ? 16.350 -14.416 6.246 1.00 13.31 193 LEU A O 1
ATOM 1559 N N . VAL A 1 193 ? 15.371 -12.890 7.574 1.00 10.93 194 VAL A N 1
ATOM 1560 C CA . VAL A 1 193 ? 16.456 -12.886 8.552 1.00 12.03 194 VAL A CA 1
ATOM 1561 C C . VAL A 1 193 ? 16.661 -14.294 9.103 1.00 12.12 194 VAL A C 1
ATOM 1562 O O . VAL A 1 193 ? 17.793 -14.754 9.262 1.00 14.03 194 VAL A O 1
ATOM 1566 N N . ARG A 1 194 ? 15.559 -14.976 9.380 1.00 13.10 195 ARG A N 1
ATOM 1567 C CA . ARG A 1 194 ? 15.614 -16.341 9.886 1.00 15.48 195 ARG A CA 1
ATOM 1568 C C . ARG A 1 194 ? 16.435 -17.224 8.937 1.00 15.91 195 ARG A C 1
ATOM 1569 O O . ARG A 1 194 ? 17.341 -17.935 9.371 1.00 16.03 195 ARG A O 1
ATOM 1577 N N . SER A 1 195 ? 16.105 -17.175 7.646 1.00 15.29 196 SER A N 1
ATOM 1578 C CA . SER A 1 195 ? 16.804 -17.970 6.645 1.00 17.79 196 SER A CA 1
ATOM 1579 C C . SER A 1 195 ? 18.270 -17.567 6.533 1.00 18.60 196 SER A C 1
ATOM 1580 O O . SER A 1 195 ? 19.136 -18.409 6.284 1.00 19.48 196 SER A O 1
ATOM 1583 N N . LEU A 1 196 ? 18.541 -16.279 6.715 1.00 18.79 197 LEU A N 1
ATOM 1584 C CA . LEU A 1 196 ? 19.901 -15.758 6.653 1.00 18.94 197 LEU A CA 1
ATOM 1585 C C . LEU A 1 196 ? 20.729 -16.304 7.802 1.00 19.32 197 LEU A C 1
ATOM 1586 O O . LEU A 1 196 ? 21.840 -16.787 7.603 1.00 20.63 197 LEU A O 1
ATOM 1591 N N . LEU A 1 197 ? 20.188 -16.222 9.010 1.00 19.00 198 LEU A N 1
ATOM 1592 C CA . LEU A 1 197 ? 20.899 -16.731 10.169 1.00 19.40 198 LEU A CA 1
ATOM 1593 C C . LEU A 1 197 ? 21.173 -18.219 9.950 1.00 21.51 198 LEU A C 1
ATOM 1594 O O . LEU A 1 197 ? 22.283 -18.695 10.201 1.00 22.80 198 LEU A O 1
ATOM 1599 N N . ASP A 1 198 ? 20.172 -18.944 9.452 1.00 22.48 199 ASP A N 1
ATOM 1600 C CA . ASP A 1 198 ? 20.323 -20.373 9.196 1.00 23.88 199 ASP A CA 1
ATOM 1601 C C . ASP A 1 198 ? 21.416 -20.692 8.180 1.00 23.76 199 ASP A C 1
ATOM 1602 O O . ASP A 1 198 ? 22.006 -21.769 8.219 1.00 24.82 199 ASP A O 1
ATOM 1607 N N . GLN A 1 199 ? 21.678 -19.770 7.263 1.00 23.20 200 GLN A N 1
ATOM 1608 C CA . GLN A 1 199 ? 22.710 -19.983 6.253 1.00 22.57 200 GLN A CA 1
ATOM 1609 C C . GLN A 1 199 ? 24.078 -19.604 6.789 1.00 20.93 200 GLN A C 1
ATOM 1610 O O . GLN A 1 199 ? 25.090 -19.800 6.123 1.00 21.80 200 GLN A O 1
ATOM 1616 N N . GLY A 1 200 ? 24.098 -19.046 7.992 1.00 20.07 201 GLY A N 1
ATOM 1617 C CA . GLY A 1 200 ? 25.353 -18.647 8.594 1.00 18.04 201 GLY A CA 1
ATOM 1618 C C . GLY A 1 200 ? 25.750 -17.216 8.278 1.00 16.87 201 GLY A C 1
ATOM 1619 O O . GLY A 1 200 ? 26.870 -16.814 8.592 1.00 15.43 201 GLY A O 1
ATOM 1620 N N . ALA A 1 201 ? 24.851 -16.451 7.660 1.00 14.13 202 ALA A N 1
ATOM 1621 C CA . ALA A 1 201 ? 25.136 -15.058 7.319 1.00 14.78 202 ALA A CA 1
ATOM 1622 C C . ALA A 1 201 ? 25.296 -14.218 8.587 1.00 14.02 202 ALA A C 1
ATOM 1623 O O . ALA A 1 201 ? 24.569 -14.405 9.562 1.00 12.82 202 ALA A O 1
ATOM 1625 N N . PRO A 1 202 ? 26.262 -13.281 8.589 1.00 13.08 203 PRO A N 1
ATOM 1626 C CA . PRO A 1 202 ? 26.538 -12.400 9.727 1.00 14.26 203 PRO A CA 1
ATOM 1627 C C . PRO A 1 202 ? 25.533 -11.253 9.924 1.00 15.25 203 PRO A C 1
ATOM 1628 O O . PRO A 1 202 ? 25.891 -10.076 9.796 1.00 16.16 203 PRO A O 1
ATOM 1632 N N . VAL A 1 203 ? 24.280 -11.597 10.218 1.00 14.07 204 VAL A N 1
ATOM 1633 C CA . VAL A 1 203 ? 23.247 -10.592 10.459 1.00 15.82 204 VAL A CA 1
ATOM 1634 C C . VAL A 1 203 ? 23.002 -10.565 11.961 1.00 15.56 204 VAL A C 1
ATOM 1635 O O . VAL A 1 203 ? 22.596 -11.565 12.559 1.00 15.71 204 VAL A O 1
ATOM 1639 N N . HIS A 1 204 ? 23.261 -9.409 12.560 1.00 13.42 205 HIS A N 1
ATOM 1640 C CA . HIS A 1 204 ? 23.134 -9.246 13.994 1.00 12.57 205 HIS A CA 1
ATOM 1641 C C . HIS A 1 204 ? 21.950 -8.399 14.457 1.00 13.89 205 HIS A C 1
ATOM 1642 O O . HIS A 1 204 ? 21.690 -8.275 15.657 1.00 12.85 205 HIS A O 1
ATOM 1649 N N . GLY A 1 205 ? 21.234 -7.800 13.516 1.00 12.59 206 GLY A N 1
ATOM 1650 C CA . GLY A 1 205 ? 20.112 -6.980 13.918 1.00 13.56 206 GLY A CA 1
ATOM 1651 C C . GLY A 1 205 ? 19.123 -6.688 12.820 1.00 11.89 206 GLY A C 1
ATOM 1652 O O . GLY A 1 205 ? 19.441 -6.790 11.637 1.00 12.68 206 GLY A O 1
ATOM 1653 N N . ILE A 1 206 ? 17.902 -6.360 13.227 1.00 10.73 207 ILE A N 1
ATOM 1654 C CA . ILE A 1 206 ? 16.851 -5.998 12.293 1.00 10.40 207 ILE A CA 1
ATOM 1655 C C . ILE A 1 206 ? 16.539 -4.536 12.562 1.00 10.27 207 ILE A C 1
ATOM 1656 O O . ILE A 1 206 ? 16.409 -4.116 13.715 1.00 10.35 207 ILE A O 1
ATOM 1661 N N . GLY A 1 207 ? 16.428 -3.768 11.488 1.00 9.26 208 GLY A N 1
ATOM 1662 C CA . GLY A 1 207 ? 16.132 -2.356 11.610 1.00 9.93 208 GLY A CA 1
ATOM 1663 C C . GLY A 1 207 ? 14.690 -2.060 11.248 1.00 9.68 208 GLY A C 1
ATOM 1664 O O . GLY A 1 207 ? 14.255 -2.290 10.122 1.00 9.23 208 GLY A O 1
ATOM 1665 N N . MET A 1 208 ? 13.946 -1.556 12.223 1.00 8.97 209 MET A N 1
ATOM 1666 C CA . MET A 1 208 ? 12.554 -1.195 12.036 1.00 8.70 209 MET A CA 1
ATOM 1667 C C . MET A 1 208 ? 12.546 0.294 11.678 1.00 8.81 209 MET A C 1
ATOM 1668 O O . MET A 1 208 ? 12.722 1.145 12.552 1.00 10.31 209 MET A O 1
ATOM 1673 N N . GLN A 1 209 ? 12.349 0.611 10.398 1.00 8.27 210 GLN A N 1
ATOM 1674 C CA . GLN A 1 209 ? 12.375 2.006 9.960 1.00 9.14 210 GLN A CA 1
ATOM 1675 C C . GLN A 1 209 ? 11.477 2.937 10.758 1.00 9.76 210 GLN A C 1
ATOM 1676 O O . GLN A 1 209 ? 11.889 4.043 11.092 1.00 11.17 210 GLN A O 1
ATOM 1682 N N . GLY A 1 210 ? 10.257 2.505 11.068 1.00 9.18 211 GLY A N 1
ATOM 1683 C CA . GLY A 1 210 ? 9.377 3.352 11.854 1.00 7.21 211 GLY A CA 1
ATOM 1684 C C . GLY A 1 210 ? 8.800 4.572 11.157 1.00 8.78 211 GLY A C 1
ATOM 1685 O O . GLY A 1 210 ? 8.560 5.601 11.791 1.00 7.29 211 GLY A O 1
ATOM 1686 N N . HIS A 1 211 ? 8.591 4.473 9.849 1.00 8.13 212 HIS A N 1
ATOM 1687 C CA . HIS A 1 211 ? 7.982 5.569 9.114 1.00 8.06 212 HIS A CA 1
ATOM 1688 C C . HIS A 1 211 ? 6.486 5.369 9.311 1.00 8.75 212 HIS A C 1
ATOM 1689 O O . HIS A 1 211 ? 5.791 4.777 8.482 1.00 8.01 212 HIS A O 1
ATOM 1696 N N . TRP A 1 212 ? 6.012 5.864 10.449 1.00 8.16 213 TRP A N 1
ATOM 1697 C CA . TRP A 1 212 ? 4.625 5.713 10.838 1.00 8.78 213 TRP A CA 1
ATOM 1698 C C . TRP A 1 212 ? 3.864 7.034 10.807 1.00 8.36 213 TRP A C 1
ATOM 1699 O O . TRP A 1 212 ? 4.327 8.014 10.231 1.00 7.30 213 TRP A O 1
ATOM 1710 N N . ASN A 1 213 ? 2.676 7.048 11.401 1.00 8.30 214 ASN A N 1
ATOM 1711 C CA . ASN A 1 213 ? 1.897 8.272 11.439 1.00 9.07 214 ASN A CA 1
ATOM 1712 C C . ASN A 1 213 ? 1.024 8.291 12.670 1.00 9.04 214 ASN A C 1
ATOM 1713 O O . ASN A 1 213 ? 0.974 7.325 13.424 1.00 9.97 214 ASN A O 1
ATOM 1718 N N . ILE A 1 214 ? 0.345 9.405 12.879 1.00 9.12 215 ILE A N 1
ATOM 1719 C CA . ILE A 1 214 ? -0.508 9.562 14.046 1.00 9.55 215 ILE A CA 1
ATOM 1720 C C . ILE A 1 214 ? -1.729 8.632 14.078 1.00 9.00 215 ILE A C 1
ATOM 1721 O O . ILE A 1 214 ? -2.473 8.640 15.055 1.00 11.69 215 ILE A O 1
ATOM 1726 N N . HIS A 1 215 ? -1.928 7.827 13.035 1.00 8.09 216 HIS A N 1
ATOM 1727 C CA . HIS A 1 215 ? -3.079 6.925 12.980 1.00 9.32 216 HIS A CA 1
ATOM 1728 C C . HIS A 1 215 ? -2.752 5.437 13.015 1.00 10.27 216 HIS A C 1
ATOM 1729 O O . HIS A 1 215 ? -3.642 4.598 13.153 1.00 10.58 216 HIS A O 1
ATOM 1736 N N . GLY A 1 216 ? -1.476 5.107 12.889 1.00 10.65 217 GLY A N 1
ATOM 1737 C CA . GLY A 1 216 ? -1.082 3.713 12.902 1.00 11.18 217 GLY A CA 1
ATOM 1738 C C . GLY A 1 216 ? 0.392 3.623 12.592 1.00 10.93 217 GLY A C 1
ATOM 1739 O O . GLY A 1 216 ? 0.986 4.625 12.187 1.00 9.66 217 GLY A O 1
ATOM 1740 N N . PRO A 1 217 ? 1.014 2.451 12.785 1.00 10.02 218 PRO A N 1
ATOM 1741 C CA . PRO A 1 217 ? 0.346 1.239 13.267 1.00 10.09 218 PRO A CA 1
ATOM 1742 C C . PRO A 1 217 ? -0.065 1.320 14.738 1.00 10.22 218 PRO A C 1
ATOM 1743 O O . PRO A 1 217 ? 0.446 2.146 15.490 1.00 9.51 218 PRO A O 1
ATOM 1747 N N . SER A 1 218 ? -0.994 0.461 15.142 1.00 8.95 219 SER A N 1
ATOM 1748 C CA . SER A 1 218 ? -1.462 0.448 16.526 1.00 9.28 219 SER A CA 1
ATOM 1749 C C . SER A 1 218 ? -0.395 -0.080 17.483 1.00 10.57 219 SER A C 1
ATOM 1750 O O . SER A 1 218 ? 0.616 -0.635 17.062 1.00 11.22 219 SER A O 1
ATOM 1753 N N . MET A 1 219 ? -0.650 0.081 18.776 1.00 11.01 220 MET A N 1
ATOM 1754 C CA . MET A 1 219 ? 0.260 -0.389 19.796 1.00 11.94 220 MET A CA 1
ATOM 1755 C C . MET A 1 219 ? 0.432 -1.900 19.716 1.00 13.52 220 MET A C 1
ATOM 1756 O O . MET A 1 219 ? 1.543 -2.421 19.854 1.00 13.20 220 MET A O 1
ATOM 1761 N N . ASP A 1 220 ? -0.663 -2.613 19.485 1.00 12.71 221 ASP A N 1
ATOM 1762 C CA . ASP A 1 220 ? -0.599 -4.074 19.401 1.00 14.09 221 ASP A CA 1
ATOM 1763 C C . ASP A 1 220 ? 0.180 -4.542 18.193 1.00 12.52 221 ASP A C 1
ATOM 1764 O O . ASP A 1 220 ? 0.895 -5.542 18.253 1.00 11.76 221 ASP A O 1
ATOM 1769 N N . GLU A 1 221 ? 0.035 -3.822 17.089 1.00 12.24 222 GLU A N 1
ATOM 1770 C CA . GLU A 1 221 ? 0.736 -4.206 15.885 1.00 11.74 222 GLU A CA 1
ATOM 1771 C C . GLU A 1 221 ? 2.231 -3.998 16.061 1.00 12.35 222 GLU A C 1
ATOM 1772 O O . GLU A 1 221 ? 3.036 -4.822 15.632 1.00 13.27 222 GLU A O 1
ATOM 1778 N N . ILE A 1 222 ? 2.610 -2.898 16.694 1.00 12.22 223 ILE A N 1
ATOM 1779 C CA . ILE A 1 222 ? 4.029 -2.640 16.921 1.00 13.56 223 ILE A CA 1
ATOM 1780 C C . ILE A 1 222 ? 4.575 -3.663 17.920 1.00 13.20 223 ILE A C 1
ATOM 1781 O O . ILE A 1 222 ? 5.679 -4.172 17.754 1.00 11.32 223 ILE A O 1
ATOM 1786 N N . ARG A 1 223 ? 3.787 -3.961 18.950 1.00 14.17 224 ARG A N 1
ATOM 1787 C CA . ARG A 1 223 ? 4.173 -4.926 19.980 1.00 15.39 224 ARG A CA 1
ATOM 1788 C C . ARG A 1 223 ? 4.500 -6.293 19.368 1.00 15.69 224 ARG A C 1
ATOM 1789 O O . ARG A 1 223 ? 5.539 -6.875 19.669 1.00 16.22 224 ARG A O 1
ATOM 1797 N N . GLN A 1 224 ? 3.621 -6.799 18.507 1.00 16.68 225 GLN A N 1
ATOM 1798 C CA . GLN A 1 224 ? 3.840 -8.104 17.878 1.00 17.71 225 GLN A CA 1
ATOM 1799 C C . GLN A 1 224 ? 5.068 -8.116 16.979 1.00 16.70 225 GLN A C 1
ATOM 1800 O O . GLN A 1 224 ? 5.797 -9.110 16.916 1.00 17.19 225 GLN A O 1
ATOM 1806 N N . ALA A 1 225 ? 5.295 -7.013 16.277 1.00 15.88 226 ALA A N 1
ATOM 1807 C CA . ALA A 1 225 ? 6.454 -6.915 15.402 1.00 14.51 226 ALA A CA 1
ATOM 1808 C C . ALA A 1 225 ? 7.701 -6.992 16.277 1.00 13.97 226 ALA A C 1
ATOM 1809 O O . ALA A 1 225 ? 8.626 -7.752 15.984 1.00 12.02 226 ALA A O 1
ATOM 1811 N N . ILE A 1 226 ? 7.715 -6.211 17.357 1.00 14.16 227 ILE A N 1
ATOM 1812 C CA . ILE A 1 226 ? 8.859 -6.195 18.267 1.00 15.36 227 ILE A CA 1
ATOM 1813 C C . ILE A 1 226 ? 9.175 -7.597 18.760 1.00 13.91 227 ILE A C 1
ATOM 1814 O O . ILE A 1 226 ? 10.275 -8.100 18.544 1.00 14.56 227 ILE A O 1
ATOM 1819 N N . GLU A 1 227 ? 8.205 -8.217 19.426 1.00 14.11 228 GLU A N 1
ATOM 1820 C CA . GLU A 1 227 ? 8.393 -9.557 19.975 1.00 14.30 228 GLU A CA 1
ATOM 1821 C C . GLU A 1 227 ? 8.752 -10.572 18.888 1.00 13.75 228 GLU A C 1
ATOM 1822 O O . GLU A 1 227 ? 9.561 -11.469 19.115 1.00 14.69 228 GLU A O 1
ATOM 1828 N N . ARG A 1 228 ? 8.155 -10.428 17.707 1.00 12.82 229 ARG A N 1
ATOM 1829 C CA . ARG A 1 228 ? 8.418 -11.350 16.607 1.00 12.14 229 ARG A CA 1
ATOM 1830 C C . ARG A 1 228 ? 9.872 -11.241 16.131 1.00 12.67 229 ARG A C 1
ATOM 1831 O O . ARG A 1 228 ? 10.584 -12.247 16.060 1.00 12.45 229 ARG A O 1
ATOM 1839 N N . TYR A 1 229 ? 10.323 -10.028 15.817 1.00 11.75 230 TYR A N 1
ATOM 1840 C CA . TYR A 1 229 ? 11.700 -9.837 15.366 1.00 11.84 230 TYR A CA 1
ATOM 1841 C C . TYR A 1 229 ? 12.697 -10.161 16.478 1.00 13.87 230 TYR A C 1
ATOM 1842 O O . TYR A 1 229 ? 13.753 -10.751 16.233 1.00 15.80 230 TYR A O 1
ATOM 1851 N N . ALA A 1 230 ? 12.362 -9.788 17.708 1.00 14.39 231 ALA A N 1
ATOM 1852 C CA . ALA A 1 230 ? 13.250 -10.053 18.837 1.00 16.62 231 ALA A CA 1
ATOM 1853 C C . ALA A 1 230 ? 13.492 -11.552 19.045 1.00 16.78 231 ALA A C 1
ATOM 1854 O O . ALA A 1 230 ? 14.600 -11.956 19.397 1.00 17.14 231 ALA A O 1
ATOM 1856 N N . SER A 1 231 ? 12.469 -12.373 18.812 1.00 16.80 232 SER A N 1
ATOM 1857 C CA . SER A 1 231 ? 12.593 -13.818 19.004 1.00 17.64 232 SER A CA 1
ATOM 1858 C C . SER A 1 231 ? 13.696 -14.451 18.156 1.00 18.32 232 SER A C 1
ATOM 1859 O O . SER A 1 231 ? 14.021 -15.628 18.335 1.00 19.22 232 SER A O 1
ATOM 1862 N N . LEU A 1 232 ? 14.266 -13.671 17.237 1.00 18.93 233 LEU A N 1
ATOM 1863 C CA . LEU A 1 232 ? 15.334 -14.151 16.367 1.00 17.39 233 LEU A CA 1
ATOM 1864 C C . LEU A 1 232 ? 16.692 -14.010 17.033 1.00 17.79 233 LEU A C 1
ATOM 1865 O O . LEU A 1 232 ? 17.721 -14.302 16.432 1.00 16.81 233 LEU A O 1
ATOM 1870 N N . ASP A 1 233 ? 16.695 -13.539 18.271 1.00 19.04 234 ASP A N 1
ATOM 1871 C CA . ASP A 1 233 ? 17.940 -13.388 19.006 1.00 20.88 234 ASP A CA 1
ATOM 1872 C C . ASP A 1 233 ? 18.864 -12.367 18.354 1.00 20.06 234 ASP A C 1
ATOM 1873 O O . ASP A 1 233 ? 20.087 -12.487 18.429 1.00 21.27 234 ASP A O 1
ATOM 1878 N N . VAL A 1 234 ? 18.276 -11.365 17.709 1.00 17.73 235 VAL A N 1
ATOM 1879 C CA . VAL A 1 234 ? 19.052 -10.306 17.073 1.00 15.14 235 VAL A CA 1
ATOM 1880 C C . VAL A 1 234 ? 18.649 -8.998 17.735 1.00 14.12 235 VAL A C 1
ATOM 1881 O O . VAL A 1 234 ? 17.613 -8.926 18.391 1.00 13.05 235 VAL A O 1
ATOM 1885 N N . GLN A 1 235 ? 19.466 -7.966 17.572 1.00 13.28 236 GLN A N 1
ATOM 1886 C CA . GLN A 1 235 ? 19.154 -6.673 18.159 1.00 12.98 236 GLN A CA 1
ATOM 1887 C C . GLN A 1 235 ? 18.152 -5.950 17.273 1.00 12.43 236 GLN A C 1
ATOM 1888 O O . GLN A 1 235 ? 18.061 -6.219 16.074 1.00 12.18 236 GLN A O 1
ATOM 1894 N N . LEU A 1 236 ? 17.393 -5.038 17.865 1.00 11.31 237 LEU A N 1
ATOM 1895 C CA . LEU A 1 236 ? 16.425 -4.272 17.100 1.00 10.90 237 LEU A CA 1
ATOM 1896 C C . LEU A 1 236 ? 16.748 -2.793 17.229 1.00 10.70 237 LEU A C 1
ATOM 1897 O O . LEU A 1 236 ? 17.004 -2.290 18.326 1.00 10.45 237 LEU A O 1
ATOM 1902 N N . HIS A 1 237 ? 16.760 -2.110 16.095 1.00 8.95 238 HIS A N 1
ATOM 1903 C CA . HIS A 1 237 ? 16.993 -0.679 16.069 1.00 9.43 238 HIS A CA 1
ATOM 1904 C C . HIS A 1 237 ? 15.792 -0.053 15.364 1.00 9.30 238 HIS A C 1
ATOM 1905 O O . HIS A 1 237 ? 15.249 -0.638 14.421 1.00 10.17 238 HIS A O 1
ATOM 1912 N N . VAL A 1 238 ? 15.331 1.084 15.880 1.00 10.23 239 VAL A N 1
ATOM 1913 C CA . VAL A 1 238 ? 14.257 1.828 15.235 1.00 10.15 239 VAL A CA 1
ATOM 1914 C C . VAL A 1 238 ? 15.187 2.774 14.525 1.00 8.85 239 VAL A C 1
ATOM 1915 O O . VAL A 1 238 ? 15.842 3.606 15.150 1.00 9.37 239 VAL A O 1
ATOM 1919 N N . THR A 1 239 ? 15.266 2.628 13.216 1.00 7.43 240 THR A N 1
ATOM 1920 C CA . THR A 1 239 ? 16.223 3.396 12.439 1.00 6.82 240 THR A CA 1
ATOM 1921 C C . THR A 1 239 ? 15.844 4.735 11.830 1.00 8.29 240 THR A C 1
ATOM 1922 O O . THR A 1 239 ? 16.681 5.634 11.770 1.00 7.70 240 THR A O 1
ATOM 1926 N N . GLU A 1 240 ? 14.596 4.873 11.393 1.00 7.60 241 GLU A N 1
ATOM 1927 C CA . GLU A 1 240 ? 14.154 6.095 10.733 1.00 7.95 241 GLU A CA 1
ATOM 1928 C C . GLU A 1 240 ? 12.785 6.572 11.226 1.00 8.55 241 GLU A C 1
ATOM 1929 O O . GLU A 1 240 ? 11.908 6.918 10.424 1.00 5.83 241 GLU A O 1
ATOM 1935 N N . LEU A 1 241 ? 12.612 6.618 12.542 1.00 9.00 242 LEU A N 1
ATOM 1936 C CA . LEU A 1 241 ? 11.343 7.003 13.134 1.00 9.79 242 LEU A CA 1
ATOM 1937 C C . LEU A 1 241 ? 10.831 8.404 12.855 1.00 11.20 242 LEU A C 1
ATOM 1938 O O . LEU A 1 241 ? 11.540 9.402 13.013 1.00 12.22 242 LEU A O 1
ATOM 1943 N N . ASP A 1 242 ? 9.581 8.460 12.411 1.00 10.81 243 ASP A N 1
ATOM 1944 C CA . ASP A 1 242 ? 8.889 9.720 12.189 1.00 10.52 243 ASP A CA 1
ATOM 1945 C C . ASP A 1 242 ? 7.389 9.492 12.208 1.00 8.64 243 ASP A C 1
ATOM 1946 O O . ASP A 1 242 ? 6.912 8.447 11.791 1.00 9.64 243 ASP A O 1
ATOM 1951 N N . LEU A 1 243 ? 6.650 10.453 12.740 1.00 7.13 244 LEU A N 1
ATOM 1952 C CA . LEU A 1 243 ? 5.205 10.324 12.771 1.00 7.86 244 LEU A CA 1
ATOM 1953 C C . LEU A 1 243 ? 4.546 11.388 11.896 1.00 7.41 244 LEU A C 1
ATOM 1954 O O . LEU A 1 243 ? 4.301 12.511 12.338 1.00 6.16 244 LEU A O 1
ATOM 1959 N N . SER A 1 244 ? 4.281 11.035 10.647 1.00 7.59 245 SER A N 1
ATOM 1960 C CA . SER A 1 244 ? 3.634 11.958 9.735 1.00 8.11 245 SER A CA 1
ATOM 1961 C C . SER A 1 244 ? 2.236 12.265 10.274 1.00 7.61 245 SER A C 1
ATOM 1962 O O . SER A 1 244 ? 1.634 11.430 10.956 1.00 6.09 245 SER A O 1
ATOM 1965 N N . VAL A 1 245 ? 1.728 13.460 9.975 1.00 6.59 246 VAL A N 1
ATOM 1966 C CA . VAL A 1 245 ? 0.391 13.865 10.412 1.00 6.34 246 VAL A CA 1
ATOM 1967 C C . VAL A 1 245 ? -0.601 13.533 9.294 1.00 8.53 246 VAL A C 1
ATOM 1968 O O . VAL A 1 245 ? -1.818 13.667 9.458 1.00 9.20 246 VAL A O 1
ATOM 1972 N N . PHE A 1 246 ? -0.061 13.074 8.166 1.00 7.72 247 PHE A N 1
ATOM 1973 C CA . PHE A 1 246 ? -0.863 12.711 7.006 1.00 10.55 247 PHE A CA 1
ATOM 1974 C C . PHE A 1 246 ? -0.898 11.200 6.798 1.00 12.88 247 PHE A C 1
ATOM 1975 O O . PHE A 1 246 ? -0.001 10.484 7.226 1.00 13.36 247 PHE A O 1
ATOM 1983 N N . ARG A 1 247 ? -1.948 10.730 6.137 1.00 15.09 248 ARG A N 1
ATOM 1984 C CA . ARG A 1 247 ? -2.097 9.318 5.841 1.00 16.82 248 ARG A CA 1
ATOM 1985 C C . ARG A 1 247 ? -1.536 9.100 4.448 1.00 19.75 248 ARG A C 1
ATOM 1986 O O . ARG A 1 247 ? -1.080 10.043 3.791 1.00 20.48 248 ARG A O 1
ATOM 1994 N N . HIS A 1 248 ? -1.582 7.853 3.997 1.00 21.32 249 HIS A N 1
ATOM 1995 C CA . HIS A 1 248 ? -1.106 7.499 2.670 1.00 22.92 249 HIS A CA 1
ATOM 1996 C C . HIS A 1 248 ? -2.038 8.164 1.662 1.00 24.52 249 HIS A C 1
ATOM 1997 O O . HIS A 1 248 ? -3.240 8.268 1.902 1.00 25.02 249 HIS A O 1
ATOM 2004 N N . GLU A 1 249 ? -1.483 8.610 0.541 1.00 24.77 250 GLU A N 1
ATOM 2005 C CA . GLU A 1 249 ? -2.264 9.266 -0.500 1.00 26.43 250 GLU A CA 1
ATOM 2006 C C . GLU A 1 249 ? -3.285 10.232 0.117 1.00 26.32 250 GLU A C 1
ATOM 2007 O O . GLU A 1 249 ? -4.495 10.157 -0.137 1.00 26.19 250 GLU A O 1
ATOM 2013 N N . ASP A 1 250 ? -2.766 11.144 0.935 1.00 24.22 251 ASP A N 1
ATOM 2014 C CA . ASP A 1 250 ? -3.564 12.154 1.616 1.00 23.01 251 ASP A CA 1
ATOM 2015 C C . ASP A 1 250 ? -3.869 13.252 0.610 1.00 23.45 251 ASP A C 1
ATOM 2016 O O . ASP A 1 250 ? -2.993 13.689 -0.131 1.00 23.51 251 ASP A O 1
ATOM 2021 N N . GLN A 1 251 ? -5.121 13.689 0.596 1.00 23.68 252 GLN A N 1
ATOM 2022 C CA . GLN A 1 251 ? -5.587 14.711 -0.328 1.00 24.35 252 GLN A CA 1
ATOM 2023 C C . GLN A 1 251 ? -5.510 16.119 0.276 1.00 24.94 252 GLN A C 1
ATOM 2024 O O . GLN A 1 251 ? -5.688 17.112 -0.428 1.00 24.80 252 GLN A O 1
ATOM 2030 N N . ARG A 1 252 ? -5.224 16.217 1.571 1.00 24.16 253 ARG A N 1
ATOM 2031 C CA . ARG A 1 252 ? -5.140 17.533 2.197 1.00 24.84 253 ARG A CA 1
ATOM 2032 C C . ARG A 1 252 ? -3.827 18.232 1.845 1.00 26.39 253 ARG A C 1
ATOM 2033 O O . ARG A 1 252 ? -2.767 17.610 1.848 1.00 26.77 253 ARG A O 1
ATOM 2041 N N . THR A 1 253 ? -3.896 19.523 1.523 1.00 27.40 254 THR A N 1
ATOM 2042 C CA . THR A 1 253 ? -2.689 20.268 1.176 1.00 27.67 254 THR A CA 1
ATOM 2043 C C . THR A 1 253 ? -2.678 21.729 1.622 1.00 27.99 254 THR A C 1
ATOM 2044 O O . THR A 1 253 ? -1.703 22.444 1.391 1.00 26.52 254 THR A O 1
ATOM 2048 N N . ASP A 1 254 ? -3.752 22.174 2.267 1.00 28.24 255 ASP A N 1
ATOM 2049 C CA . ASP A 1 254 ? -3.822 23.556 2.734 1.00 29.95 255 ASP A CA 1
ATOM 2050 C C . ASP A 1 254 ? -3.426 23.700 4.201 1.00 29.37 255 ASP A C 1
ATOM 2051 O O . ASP A 1 254 ? -4.144 24.327 4.983 1.00 32.82 255 ASP A O 1
ATOM 2056 N N . LEU A 1 255 ? -2.291 23.124 4.586 1.00 25.50 256 LEU A N 1
ATOM 2057 C CA . LEU A 1 255 ? -1.865 23.225 5.978 1.00 20.75 256 LEU A CA 1
ATOM 2058 C C . LEU A 1 255 ? -0.487 23.839 6.158 1.00 19.39 256 LEU A C 1
ATOM 2059 O O . LEU A 1 255 ? 0.509 23.346 5.630 1.00 17.79 256 LEU A O 1
ATOM 2064 N N . THR A 1 256 ? -0.447 24.920 6.922 1.00 18.17 257 THR A N 1
ATOM 2065 C CA . THR A 1 256 ? 0.791 25.610 7.203 1.00 18.62 257 THR A CA 1
ATOM 2066 C C . THR A 1 256 ? 1.308 25.158 8.563 1.00 17.48 257 THR A C 1
ATOM 2067 O O . THR A 1 256 ? 2.420 25.492 8.964 1.00 16.35 257 THR A O 1
ATOM 2071 N N . GLU A 1 257 ? 0.476 24.404 9.266 1.00 15.79 258 GLU A N 1
ATOM 2072 C CA . GLU A 1 257 ? 0.827 23.883 10.570 1.00 15.81 258 GLU A CA 1
ATOM 2073 C C . GLU A 1 257 ? -0.139 22.755 10.876 1.00 13.19 258 GLU A C 1
ATOM 2074 O O . GLU A 1 257 ? -1.226 22.695 10.312 1.00 12.25 258 GLU A O 1
ATOM 2080 N N . PRO A 1 258 ? 0.248 21.832 11.765 1.00 14.08 259 PRO A N 1
ATOM 2081 C CA . PRO A 1 258 ? -0.690 20.747 12.057 1.00 12.52 259 PRO A CA 1
ATOM 2082 C C . PRO A 1 258 ? -1.992 21.296 12.637 1.00 11.89 259 PRO A C 1
ATOM 2083 O O . PRO A 1 258 ? -1.987 22.334 13.300 1.00 11.72 259 PRO A O 1
ATOM 2087 N N . THR A 1 259 ? -3.106 20.620 12.369 1.00 11.44 260 THR A N 1
ATOM 2088 C CA . THR A 1 259 ? -4.391 21.061 12.904 1.00 10.55 260 THR A CA 1
ATOM 2089 C C . THR A 1 259 ? -4.357 20.731 14.395 1.00 10.79 260 THR A C 1
ATOM 2090 O O . THR A 1 259 ? -3.437 20.052 14.865 1.00 11.76 260 THR A O 1
ATOM 2094 N N . ALA A 1 260 ? -5.344 21.221 15.137 1.00 10.15 261 ALA A N 1
ATOM 2095 C CA . ALA A 1 260 ? -5.418 20.956 16.566 1.00 9.86 261 ALA A CA 1
ATOM 2096 C C . ALA A 1 260 ? -5.538 19.452 16.748 1.00 11.63 261 ALA A C 1
ATOM 2097 O O . ALA A 1 260 ? -4.939 18.864 17.657 1.00 12.13 261 ALA A O 1
ATOM 2099 N N . GLU A 1 261 ? -6.317 18.828 15.870 1.00 10.71 262 GLU A N 1
ATOM 2100 C CA . GLU A 1 261 ? -6.517 17.383 15.929 1.00 11.05 262 GLU A CA 1
ATOM 2101 C C . GLU A 1 261 ? -5.191 16.663 15.690 1.00 10.88 262 GLU A C 1
ATOM 2102 O O . GLU A 1 261 ? -4.852 15.724 16.403 1.00 10.30 262 GLU A O 1
ATOM 2108 N N . MET A 1 262 ? -4.442 17.103 14.687 1.00 9.97 263 MET A N 1
ATOM 2109 C CA . MET A 1 262 ? -3.185 16.445 14.420 1.00 10.35 263 MET A CA 1
ATOM 2110 C C . MET A 1 262 ? -2.211 16.558 15.582 1.00 9.46 263 MET A C 1
ATOM 2111 O O . MET A 1 262 ? -1.568 15.570 15.947 1.00 12.03 263 MET A O 1
ATOM 2116 N N . ALA A 1 263 ? -2.104 17.747 16.165 1.00 7.40 264 ALA A N 1
ATOM 2117 C CA . ALA A 1 263 ? -1.183 18.000 17.278 1.00 7.86 264 ALA A CA 1
ATOM 2118 C C . ALA A 1 263 ? -1.495 17.168 18.513 1.00 8.38 264 ALA A C 1
ATOM 2119 O O . ALA A 1 263 ? -0.598 16.717 19.215 1.00 4.11 264 ALA A O 1
ATOM 2121 N N . GLU A 1 264 ? -2.783 16.964 18.753 1.00 9.02 265 GLU A N 1
ATOM 2122 C CA . GLU A 1 264 ? -3.257 16.207 19.899 1.00 11.15 265 GLU A CA 1
ATOM 2123 C C . GLU A 1 264 ? -2.991 14.724 19.714 1.00 11.67 265 GLU A C 1
ATOM 2124 O O . GLU A 1 264 ? -2.529 14.037 20.630 1.00 9.69 265 GLU A O 1
ATOM 2130 N N . LEU A 1 265 ? -3.295 14.230 18.519 1.00 9.73 266 LEU A N 1
ATOM 2131 C CA . LEU A 1 265 ? -3.083 12.819 18.228 1.00 10.35 266 LEU A CA 1
ATOM 2132 C C . LEU A 1 265 ? -1.591 12.489 18.180 1.00 10.16 266 LEU A C 1
ATOM 2133 O O . LEU A 1 265 ? -1.179 11.434 18.657 1.00 9.95 266 LEU A O 1
ATOM 2138 N N . GLN A 1 266 ? -0.774 13.391 17.637 1.00 10.67 267 GLN A N 1
ATOM 2139 C CA . GLN A 1 266 ? 0.661 13.116 17.552 1.00 10.98 267 GLN A CA 1
ATOM 2140 C C . GLN A 1 266 ? 1.318 13.083 18.932 1.00 10.72 267 GLN A C 1
ATOM 2141 O O . GLN A 1 266 ? 2.190 12.254 19.204 1.00 11.51 267 GLN A O 1
ATOM 2147 N N . GLN A 1 267 ? 0.890 13.999 19.791 1.00 10.16 268 GLN A N 1
ATOM 2148 C CA . GLN A 1 267 ? 1.394 14.101 21.154 1.00 12.40 268 GLN A CA 1
ATOM 2149 C C . GLN A 1 267 ? 1.121 12.789 21.913 1.00 12.52 268 GLN A C 1
ATOM 2150 O O . GLN A 1 267 ? 2.024 12.227 22.547 1.00 10.58 268 GLN A O 1
ATOM 2156 N N . LYS A 1 268 ? -0.118 12.299 21.831 1.00 12.45 269 LYS A N 1
ATOM 2157 C CA . LYS A 1 268 ? -0.517 11.054 22.505 1.00 12.11 269 LYS A CA 1
ATOM 2158 C C . LYS A 1 268 ? 0.156 9.851 21.842 1.00 12.54 269 LYS A C 1
ATOM 2159 O O . LYS A 1 268 ? 0.530 8.879 22.496 1.00 10.61 269 LYS A O 1
ATOM 2165 N N . ARG A 1 269 ? 0.291 9.939 20.527 1.00 12.24 270 ARG A N 1
ATOM 2166 C CA . ARG A 1 269 ? 0.905 8.905 19.730 1.00 12.91 270 ARG A CA 1
ATOM 2167 C C . ARG A 1 269 ? 2.375 8.699 20.151 1.00 12.49 270 ARG A C 1
ATOM 2168 O O . ARG A 1 269 ? 2.800 7.575 20.432 1.00 14.37 270 ARG A O 1
ATOM 2176 N N . TYR A 1 270 ? 3.153 9.777 20.201 1.00 11.10 271 TYR A N 1
ATOM 2177 C CA . TYR A 1 270 ? 4.561 9.668 20.606 1.00 10.87 271 TYR A CA 1
ATOM 2178 C C . TYR A 1 270 ? 4.709 9.098 22.016 1.00 10.43 271 TYR A C 1
ATOM 2179 O O . TYR A 1 270 ? 5.605 8.302 22.275 1.00 10.18 271 TYR A O 1
ATOM 2188 N N . GLU A 1 271 ? 3.823 9.512 22.917 1.00 10.99 272 GLU A N 1
ATOM 2189 C CA . GLU A 1 271 ? 3.855 9.050 24.296 1.00 12.31 272 GLU A CA 1
ATOM 2190 C C . GLU A 1 271 ? 3.710 7.546 24.374 1.00 11.05 272 GLU A C 1
ATOM 2191 O O . GLU A 1 271 ? 4.488 6.872 25.047 1.00 12.80 272 GLU A O 1
ATOM 2197 N N . ASP A 1 272 ? 2.702 7.029 23.685 1.00 10.59 273 ASP A N 1
ATOM 2198 C CA . ASP A 1 272 ? 2.431 5.592 23.673 1.00 11.92 273 ASP A CA 1
ATOM 2199 C C . ASP A 1 272 ? 3.573 4.793 23.051 1.00 11.42 273 ASP A C 1
ATOM 2200 O O . ASP A 1 272 ? 3.928 3.728 23.552 1.00 11.25 273 ASP A O 1
ATOM 2205 N N . ILE A 1 273 ? 4.142 5.319 21.968 1.00 10.88 274 ILE A N 1
ATOM 2206 C CA . ILE A 1 273 ? 5.243 4.665 21.262 1.00 11.59 274 ILE A CA 1
ATOM 2207 C C . ILE A 1 273 ? 6.489 4.473 22.114 1.00 10.92 274 ILE A C 1
ATOM 2208 O O . ILE A 1 273 ? 7.021 3.367 22.213 1.00 11.34 274 ILE A O 1
ATOM 2213 N N . PHE A 1 274 ? 6.969 5.554 22.715 1.00 9.58 275 PHE A N 1
ATOM 2214 C CA . PHE A 1 274 ? 8.160 5.464 23.539 1.00 9.50 275 PHE A CA 1
ATOM 2215 C C . PHE A 1 274 ? 7.864 4.722 24.840 1.00 9.13 275 PHE A C 1
ATOM 2216 O O . PHE A 1 274 ? 8.773 4.202 25.483 1.00 9.53 275 PHE A O 1
ATOM 2224 N N . GLY A 1 275 ? 6.586 4.661 25.208 1.00 8.98 276 GLY A N 1
ATOM 2225 C CA . GLY A 1 275 ? 6.200 3.932 26.400 1.00 9.46 276 GLY A CA 1
ATOM 2226 C C . GLY A 1 275 ? 6.404 2.475 26.038 1.00 11.57 276 GLY A C 1
ATOM 2227 O O . GLY A 1 275 ? 6.871 1.670 26.840 1.00 10.13 276 GLY A O 1
ATOM 2228 N N . LEU A 1 276 ? 6.074 2.151 24.792 1.00 11.09 277 LEU A N 1
ATOM 2229 C CA . LEU A 1 276 ? 6.225 0.798 24.282 1.00 12.69 277 LEU A CA 1
ATOM 2230 C C . LEU A 1 276 ? 7.704 0.434 24.143 1.00 13.27 277 LEU A C 1
ATOM 2231 O O . LEU A 1 276 ? 8.106 -0.685 24.474 1.00 13.71 277 LEU A O 1
ATOM 2236 N N . PHE A 1 277 ? 8.512 1.374 23.656 1.00 10.74 278 PHE A N 1
ATOM 2237 C CA . PHE A 1 277 ? 9.942 1.123 23.487 1.00 9.44 278 PHE A CA 1
ATOM 2238 C C . PHE A 1 277 ? 10.630 0.839 24.820 1.00 9.20 278 PHE A C 1
ATOM 2239 O O . PHE A 1 277 ? 11.443 -0.072 24.911 1.00 8.06 278 PHE A O 1
ATOM 2247 N N . ARG A 1 278 ? 10.293 1.620 25.842 1.00 8.68 279 ARG A N 1
ATOM 2248 C CA . ARG A 1 278 ? 10.869 1.426 27.163 1.00 9.56 279 ARG A CA 1
ATOM 2249 C C . ARG A 1 278 ? 10.516 0.039 27.680 1.00 10.57 279 ARG A C 1
ATOM 2250 O O . ARG A 1 278 ? 11.345 -0.644 28.277 1.00 8.62 279 ARG A O 1
ATOM 2258 N N . GLU A 1 279 ? 9.285 -0.387 27.431 1.00 11.56 280 GLU A N 1
ATOM 2259 C CA . GLU A 1 279 ? 8.855 -1.699 27.878 1.00 13.20 280 GLU A CA 1
ATOM 2260 C C . GLU A 1 279 ? 9.726 -2.794 27.259 1.00 13.25 280 GLU A C 1
ATOM 2261 O O . GLU A 1 279 ? 9.954 -3.840 27.875 1.00 13.40 280 GLU A O 1
ATOM 2267 N N . TYR A 1 280 ? 10.216 -2.539 26.047 1.00 12.39 281 TYR A N 1
ATOM 2268 C CA . TYR A 1 280 ? 11.051 -3.497 25.316 1.00 12.87 281 TYR A CA 1
ATOM 2269 C C . TYR A 1 280 ? 12.510 -3.044 25.119 1.00 13.77 281 TYR A C 1
ATOM 2270 O O . TYR A 1 280 ? 13.170 -3.435 24.144 1.00 11.01 281 TYR A O 1
ATOM 2279 N N . ARG A 1 281 ? 13.017 -2.238 26.051 1.00 14.27 282 ARG A N 1
ATOM 2280 C CA . ARG A 1 281 ? 14.387 -1.724 25.974 1.00 15.28 282 ARG A CA 1
ATOM 2281 C C . ARG A 1 281 ? 15.428 -2.839 26.021 1.00 16.87 282 ARG A C 1
ATOM 2282 O O . ARG A 1 281 ? 16.591 -2.624 25.681 1.00 15.60 282 ARG A O 1
ATOM 2290 N N . SER A 1 282 ? 15.012 -4.029 26.442 1.00 18.78 283 SER A N 1
ATOM 2291 C CA . SER A 1 282 ? 15.934 -5.149 26.508 1.00 19.46 283 SER A CA 1
ATOM 2292 C C . SER A 1 282 ? 16.229 -5.641 25.094 1.00 18.98 283 SER A C 1
ATOM 2293 O O . SER A 1 282 ? 17.304 -6.170 24.822 1.00 19.38 283 SER A O 1
ATOM 2296 N N . ASN A 1 283 ? 15.276 -5.442 24.191 1.00 17.75 284 ASN A N 1
ATOM 2297 C CA . ASN A 1 283 ? 15.422 -5.873 22.808 1.00 16.53 284 ASN A CA 1
ATOM 2298 C C . ASN A 1 283 ? 15.855 -4.743 21.882 1.00 15.27 284 ASN A C 1
ATOM 2299 O O . ASN A 1 283 ? 16.547 -4.964 20.889 1.00 13.03 284 ASN A O 1
ATOM 2304 N N . ILE A 1 284 ? 15.429 -3.530 22.212 1.00 14.64 285 ILE A N 1
ATOM 2305 C CA . ILE A 1 284 ? 15.750 -2.349 21.417 1.00 13.96 285 ILE A CA 1
ATOM 2306 C C . ILE A 1 284 ? 17.005 -1.685 21.993 1.00 15.02 285 ILE A C 1
ATOM 2307 O O . ILE A 1 284 ? 17.033 -1.297 23.165 1.00 15.42 285 ILE A O 1
ATOM 2312 N N . THR A 1 285 ? 18.038 -1.556 21.165 1.00 13.17 286 THR A N 1
ATOM 2313 C CA . THR A 1 285 ? 19.296 -0.956 21.595 1.00 11.84 286 THR A CA 1
ATOM 2314 C C . THR A 1 285 ? 19.564 0.410 20.968 1.00 10.69 286 THR A C 1
ATOM 2315 O O . THR A 1 285 ? 20.505 1.104 21.349 1.00 9.88 286 THR A O 1
ATOM 2319 N N . SER A 1 286 ? 18.735 0.797 20.008 1.00 8.80 287 SER A N 1
ATOM 2320 C CA . SER A 1 286 ? 18.895 2.092 19.378 1.00 11.27 287 SER A CA 1
ATOM 2321 C C . SER A 1 286 ? 17.619 2.551 18.700 1.00 9.85 287 SER A C 1
ATOM 2322 O O . SER A 1 286 ? 16.962 1.789 17.993 1.00 11.86 287 SER A O 1
ATOM 2325 N N . VAL A 1 287 ? 17.275 3.810 18.937 1.00 9.86 288 VAL A N 1
ATOM 2326 C CA . VAL A 1 287 ? 16.084 4.422 18.362 1.00 9.94 288 VAL A CA 1
ATOM 2327 C C . VAL A 1 287 ? 16.491 5.731 17.694 1.00 9.48 288 VAL A C 1
ATOM 2328 O O . VAL A 1 287 ? 16.783 6.721 18.367 1.00 10.16 288 VAL A O 1
ATOM 2332 N N . THR A 1 288 ? 16.499 5.734 16.367 1.00 9.33 289 THR A N 1
ATOM 2333 C CA . THR A 1 288 ? 16.879 6.920 15.615 1.00 8.57 289 THR A CA 1
ATOM 2334 C C . THR A 1 288 ? 15.691 7.568 14.911 1.00 7.94 289 THR A C 1
ATOM 2335 O O . THR A 1 288 ? 14.842 6.879 14.350 1.00 8.15 289 THR A O 1
ATOM 2339 N N . PHE A 1 289 ? 15.634 8.899 14.978 1.00 7.79 290 PHE A N 1
ATOM 2340 C CA . PHE A 1 289 ? 14.589 9.695 14.338 1.00 7.30 290 PHE A CA 1
ATOM 2341 C C . PHE A 1 289 ? 15.136 10.057 12.968 1.00 7.20 290 PHE A C 1
ATOM 2342 O O . PHE A 1 289 ? 16.310 10.412 12.849 1.00 4.35 290 PHE A O 1
ATOM 2350 N N . TRP A 1 290 ? 14.303 9.983 11.938 1.00 8.97 291 TRP A N 1
ATOM 2351 C CA . TRP A 1 290 ? 14.770 10.334 10.600 1.00 8.76 291 TRP A CA 1
ATOM 2352 C C . TRP A 1 290 ? 14.752 11.847 10.407 1.00 9.52 291 TRP A C 1
ATOM 2353 O O . TRP A 1 290 ? 14.084 12.380 9.517 1.00 9.32 291 TRP A O 1
ATOM 2364 N N . GLY A 1 291 ? 15.510 12.532 11.251 1.00 8.10 292 GLY A N 1
ATOM 2365 C CA . GLY A 1 291 ? 15.581 13.972 11.166 1.00 8.43 292 GLY A CA 1
ATOM 2366 C C . GLY A 1 291 ? 15.794 14.542 12.548 1.00 8.89 292 GLY A C 1
ATOM 2367 O O . GLY A 1 291 ? 15.625 13.853 13.553 1.00 8.83 292 GLY A O 1
ATOM 2368 N N . VAL A 1 292 ? 16.148 15.817 12.593 1.00 11.12 293 VAL A N 1
ATOM 2369 C CA . VAL A 1 292 ? 16.424 16.511 13.838 1.00 12.14 293 VAL A CA 1
ATOM 2370 C C . VAL A 1 292 ? 15.224 17.259 14.409 1.00 12.63 293 VAL A C 1
ATOM 2371 O O . VAL A 1 292 ? 14.787 16.992 15.526 1.00 14.88 293 VAL A O 1
ATOM 2375 N N . ALA A 1 293 ? 14.706 18.205 13.637 1.00 11.65 294 ALA A N 1
ATOM 2376 C CA . ALA A 1 293 ? 13.575 19.008 14.070 1.00 10.30 294 ALA A CA 1
ATOM 2377 C C . ALA A 1 293 ? 12.637 19.268 12.891 1.00 9.99 294 ALA A C 1
ATOM 2378 O O . ALA A 1 293 ? 13.035 19.098 11.741 1.00 11.80 294 ALA A O 1
ATOM 2380 N N . ASP A 1 294 ? 11.404 19.686 13.174 1.00 9.36 295 ASP A N 1
ATOM 2381 C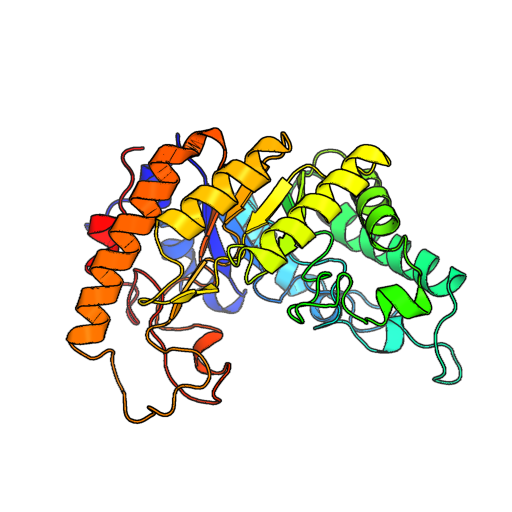 CA . ASP A 1 294 ? 10.428 19.953 12.119 1.00 9.65 295 ASP A CA 1
ATOM 2382 C C . ASP A 1 294 ? 10.826 20.972 11.062 1.00 10.02 295 ASP A C 1
ATOM 2383 O O . ASP A 1 294 ? 10.123 21.120 10.064 1.00 8.89 295 ASP A O 1
ATOM 2388 N N . ASN A 1 295 ? 11.920 21.696 11.268 1.00 11.61 296 ASN A N 1
ATOM 2389 C CA . ASN A 1 295 ? 12.319 22.691 10.274 1.00 12.79 296 ASN A CA 1
ATOM 2390 C C . ASN A 1 295 ? 12.751 21.987 9.003 1.00 14.24 296 ASN A C 1
ATOM 2391 O O . ASN A 1 295 ? 12.860 22.604 7.939 1.00 14.70 296 ASN A O 1
ATOM 2396 N N . TYR A 1 296 ? 12.996 20.687 9.115 1.00 13.53 297 TYR A N 1
ATOM 2397 C CA . TYR A 1 296 ? 13.389 19.915 7.951 1.00 14.05 297 TYR A CA 1
ATOM 2398 C C . TYR A 1 296 ? 13.100 18.426 8.042 1.00 13.30 297 TYR A C 1
ATOM 2399 O O . TYR A 1 296 ? 13.491 17.756 8.995 1.00 13.43 297 TYR A O 1
ATOM 2408 N N . THR A 1 297 ? 12.428 17.905 7.025 1.00 12.00 298 THR A N 1
ATOM 2409 C CA . THR A 1 297 ? 12.130 16.484 6.979 1.00 10.71 298 THR A CA 1
ATOM 2410 C C . THR A 1 297 ? 11.942 16.027 5.535 1.00 11.52 298 THR A C 1
ATOM 2411 O O . THR A 1 297 ? 11.375 16.738 4.697 1.00 10.75 298 THR A O 1
ATOM 2415 N N . TRP A 1 298 ? 12.451 14.841 5.236 1.00 10.23 299 TRP A N 1
ATOM 2416 C CA . TRP A 1 298 ? 12.329 14.319 3.891 1.00 9.94 299 TRP A CA 1
ATOM 2417 C C . TRP A 1 298 ? 10.842 14.222 3.537 1.00 9.70 299 TRP A C 1
ATOM 2418 O O . TRP A 1 298 ? 10.488 14.184 2.361 1.00 10.77 299 TRP A O 1
ATOM 2429 N N . LEU A 1 299 ? 9.973 14.205 4.550 1.00 9.14 300 LEU A N 1
ATOM 2430 C CA . LEU A 1 299 ? 8.529 14.102 4.319 1.00 7.92 300 LEU A CA 1
ATOM 2431 C C . LEU A 1 299 ? 7.919 15.364 3.714 1.00 9.43 300 LEU A C 1
ATOM 2432 O O . LEU A 1 299 ? 6.795 15.340 3.195 1.00 9.47 300 LEU A O 1
ATOM 2437 N N . ASP A 1 300 ? 8.658 16.465 3.788 1.00 8.44 301 ASP A N 1
ATOM 2438 C CA . ASP A 1 300 ? 8.198 17.734 3.224 1.00 10.50 301 ASP A CA 1
ATOM 2439 C C . ASP A 1 300 ? 8.126 17.636 1.712 1.00 9.89 301 ASP A C 1
ATOM 2440 O O . ASP A 1 300 ? 7.521 18.479 1.058 1.00 10.08 301 ASP A O 1
ATOM 2445 N N . ASN A 1 301 ? 8.747 16.602 1.156 1.00 10.52 302 ASN A N 1
ATOM 2446 C CA . ASN A 1 301 ? 8.712 16.436 -0.280 1.00 11.65 302 ASN A CA 1
ATOM 2447 C C . ASN A 1 301 ? 8.311 15.048 -0.728 1.00 13.55 302 ASN A C 1
ATOM 2448 O O . ASN A 1 301 ? 8.287 14.747 -1.922 1.00 14.15 302 ASN A O 1
ATOM 2453 N N . PHE A 1 302 ? 7.972 14.204 0.236 1.00 13.49 303 PHE A N 1
ATOM 2454 C CA . PHE A 1 302 ? 7.538 12.865 -0.086 1.00 14.60 303 PHE A CA 1
ATOM 2455 C C . PHE A 1 302 ? 6.453 12.397 0.870 1.00 14.97 303 PHE A C 1
ATOM 2456 O O . PHE A 1 302 ? 6.534 12.625 2.076 1.00 17.37 303 PHE A O 1
ATOM 2464 N N . PRO A 1 303 ? 5.390 11.775 0.336 1.00 16.57 304 PRO A N 1
ATOM 2465 C CA . PRO A 1 303 ? 5.203 11.453 -1.083 1.00 14.66 304 PRO A CA 1
ATOM 2466 C C . PRO A 1 303 ? 4.649 12.621 -1.907 1.00 15.64 304 PRO A C 1
ATOM 2467 O O . PRO A 1 303 ? 4.490 12.503 -3.125 1.00 14.92 304 PRO A O 1
ATOM 2471 N N . VAL A 1 304 ? 4.346 13.732 -1.243 1.00 14.27 305 VAL A N 1
ATOM 2472 C CA . VAL A 1 304 ? 3.798 14.899 -1.929 1.00 12.62 305 VAL A CA 1
ATOM 2473 C C . VAL A 1 304 ? 4.812 16.035 -1.995 1.00 13.04 305 VAL A C 1
ATOM 2474 O O . VAL A 1 304 ? 5.248 16.582 -0.976 1.00 12.04 305 VAL A O 1
ATOM 2478 N N . ARG A 1 305 ? 5.184 16.383 -3.215 1.00 13.70 306 ARG A N 1
ATOM 2479 C CA . ARG A 1 305 ? 6.136 17.445 -3.444 1.00 14.24 306 ARG A CA 1
ATOM 2480 C C . ARG A 1 305 ? 5.629 18.743 -2.800 1.00 14.89 306 ARG A C 1
ATOM 2481 O O . ARG A 1 305 ? 4.479 19.136 -2.995 1.00 15.68 306 ARG A O 1
ATOM 2489 N N . GLY A 1 306 ? 6.487 19.389 -2.017 1.00 12.55 307 GLY A N 1
ATOM 2490 C CA . GLY A 1 306 ? 6.127 20.651 -1.392 1.00 13.91 307 GLY A CA 1
ATOM 2491 C C . GLY A 1 306 ? 5.027 20.686 -0.343 1.00 13.11 307 GLY A C 1
ATOM 2492 O O . GLY A 1 306 ? 4.378 21.714 -0.167 1.00 14.15 307 GLY A O 1
ATOM 2493 N N . ARG A 1 307 ? 4.800 19.578 0.352 1.00 13.28 308 ARG A N 1
ATOM 2494 C CA . ARG A 1 307 ? 3.788 19.541 1.397 1.00 11.53 308 ARG A CA 1
ATOM 2495 C C . ARG A 1 307 ? 4.488 19.429 2.749 1.00 11.78 308 ARG A C 1
ATOM 2496 O O . ARG A 1 307 ? 5.043 18.378 3.080 1.00 10.45 308 ARG A O 1
ATOM 2504 N N . LYS A 1 308 ? 4.458 20.507 3.528 1.00 9.00 309 LYS A N 1
ATOM 2505 C CA . LYS A 1 308 ? 5.113 20.523 4.838 1.00 9.21 309 LYS A CA 1
ATOM 2506 C C . LYS A 1 308 ? 4.527 19.506 5.810 1.00 8.81 309 LYS A C 1
ATOM 2507 O O . LYS A 1 308 ? 3.319 19.278 5.829 1.00 8.05 309 LYS A O 1
ATOM 2513 N N . ASN A 1 309 ? 5.404 18.904 6.611 1.00 8.48 310 ASN A N 1
ATOM 2514 C CA . ASN A 1 309 ? 5.026 17.925 7.618 1.00 9.93 310 ASN A CA 1
ATOM 2515 C C . ASN A 1 309 ? 5.729 18.350 8.918 1.00 10.07 310 ASN A C 1
ATOM 2516 O O . ASN A 1 309 ? 6.576 19.248 8.905 1.00 10.24 310 ASN A O 1
ATOM 2521 N N . TRP A 1 310 ? 5.369 17.708 10.027 1.00 9.52 311 TRP A N 1
ATOM 2522 C CA . TRP A 1 310 ? 5.934 17.997 11.352 1.00 10.44 311 TRP A CA 1
ATOM 2523 C C . TRP A 1 310 ? 5.874 16.688 12.123 1.00 9.66 311 TRP A C 1
ATOM 2524 O O . TRP A 1 310 ? 5.069 16.546 13.035 1.00 9.05 311 TRP A O 1
ATOM 2535 N N . PRO A 1 311 ? 6.742 15.724 11.782 1.00 9.69 312 PRO A N 1
ATOM 2536 C CA . PRO A 1 311 ? 6.768 14.414 12.434 1.00 8.94 312 PRO A CA 1
ATOM 2537 C C . PRO A 1 311 ? 7.651 14.204 13.663 1.00 8.80 312 PRO A C 1
ATOM 2538 O O . PRO A 1 311 ? 7.705 13.090 14.184 1.00 6.59 312 PRO A O 1
ATOM 2542 N N . PHE A 1 312 ? 8.344 15.244 14.122 1.00 7.75 313 PHE A N 1
ATOM 2543 C CA . PHE A 1 312 ? 9.259 15.116 15.271 1.00 6.98 313 PHE A CA 1
ATOM 2544 C C . PHE A 1 312 ? 8.718 15.687 16.590 1.00 6.74 313 PHE A C 1
ATOM 2545 O O . PHE A 1 312 ? 7.594 16.201 16.649 1.00 5.55 313 PHE A O 1
ATOM 2553 N N . VAL A 1 313 ? 9.525 15.592 17.649 1.00 6.92 314 VAL A N 1
ATOM 2554 C CA . VAL A 1 313 ? 9.137 16.112 18.962 1.00 6.48 314 VAL A CA 1
ATOM 2555 C C . VAL A 1 313 ? 9.710 17.508 19.167 1.00 8.80 314 VAL A C 1
ATOM 2556 O O . VAL A 1 313 ? 9.470 18.141 20.191 1.00 9.39 314 VAL A O 1
ATOM 2560 N N . PHE A 1 314 ? 10.481 17.977 18.189 1.00 8.32 315 PHE A N 1
ATOM 2561 C CA . PHE A 1 314 ? 11.064 19.317 18.242 1.00 8.85 315 PHE A CA 1
ATOM 2562 C C . PHE A 1 314 ? 10.481 20.082 17.063 1.00 8.22 315 PHE A C 1
ATOM 2563 O O . PHE A 1 314 ? 10.399 19.548 15.959 1.00 8.16 315 PHE A O 1
ATOM 2571 N N . ASP A 1 315 ? 10.081 21.328 17.292 1.00 10.23 316 ASP A N 1
ATOM 2572 C CA . ASP A 1 315 ? 9.473 22.125 16.233 1.00 10.33 316 ASP A CA 1
ATOM 2573 C C . ASP A 1 315 ? 10.453 22.832 15.299 1.00 10.96 316 ASP A C 1
ATOM 2574 O O . ASP A 1 315 ? 11.668 22.668 15.423 1.00 12.21 316 ASP A O 1
ATOM 2579 N N . THR A 1 316 ? 9.917 23.626 14.374 1.00 11.07 317 THR A N 1
ATOM 2580 C CA . THR A 1 316 ? 10.739 24.335 13.395 1.00 13.40 317 THR A CA 1
ATOM 2581 C C . THR A 1 316 ? 11.810 25.240 13.982 1.00 13.10 317 THR A C 1
ATOM 2582 O O . THR A 1 316 ? 12.763 25.588 13.295 1.00 14.59 317 THR A O 1
ATOM 2586 N N . GLU A 1 317 ? 11.668 25.621 15.246 1.00 14.12 318 GLU A N 1
ATOM 2587 C CA . GLU A 1 317 ? 12.667 26.482 15.871 1.00 14.70 318 GLU A CA 1
ATOM 2588 C C . GLU A 1 317 ? 13.541 25.709 16.842 1.00 14.75 318 GLU A C 1
ATOM 2589 O O . GLU A 1 317 ? 14.254 26.294 17.653 1.00 12.46 318 GLU A O 1
ATOM 2595 N N . LEU A 1 318 ? 13.469 24.384 16.754 1.00 14.84 319 LEU A N 1
ATOM 2596 C CA . LEU A 1 318 ? 14.252 23.495 17.611 1.00 16.14 319 LEU A CA 1
ATOM 2597 C C . LEU A 1 318 ? 13.777 23.527 19.060 1.00 15.93 319 LEU A C 1
ATOM 2598 O O . LEU A 1 318 ? 14.529 23.176 19.971 1.00 15.38 319 LEU A O 1
ATOM 2603 N N . GLN A 1 319 ? 12.536 23.958 19.264 1.00 16.57 320 GLN A N 1
ATOM 2604 C CA . GLN A 1 319 ? 11.954 24.011 20.593 1.00 17.33 320 GLN A CA 1
ATOM 2605 C C . GLN A 1 319 ? 11.192 22.715 20.831 1.00 17.60 320 GLN A C 1
ATOM 2606 O O . GLN A 1 319 ? 10.566 22.179 19.921 1.00 18.25 320 GLN A O 1
ATOM 2612 N N . PRO A 1 320 ? 11.242 22.187 22.059 1.00 17.36 321 PRO A N 1
ATOM 2613 C CA . PRO A 1 320 ? 10.527 20.942 22.354 1.00 17.47 321 PRO A CA 1
ATOM 2614 C C . PRO A 1 320 ? 9.009 21.075 22.239 1.00 17.29 321 PRO A C 1
ATOM 2615 O O . PRO A 1 320 ? 8.410 21.992 22.797 1.00 17.79 321 PRO A O 1
ATOM 2619 N N . LYS A 1 321 ? 8.398 20.163 21.490 1.00 15.99 322 LYS A N 1
ATOM 2620 C CA . LYS A 1 321 ? 6.954 20.165 21.326 1.00 15.21 322 LYS A CA 1
ATOM 2621 C C . LYS A 1 321 ? 6.385 19.431 22.533 1.00 15.42 322 LYS A C 1
ATOM 2622 O O . LYS A 1 321 ? 7.140 18.844 23.313 1.00 14.19 322 LYS A O 1
ATOM 2628 N N . ASP A 1 322 ? 5.066 19.471 22.700 1.00 14.74 323 ASP A N 1
ATOM 2629 C CA . ASP A 1 322 ? 4.439 18.802 23.832 1.00 17.52 323 ASP A CA 1
ATOM 2630 C C . ASP A 1 322 ? 4.812 17.320 23.882 1.00 16.25 323 ASP A C 1
ATOM 2631 O O . ASP A 1 322 ? 4.974 16.751 24.967 1.00 15.86 323 ASP A O 1
ATOM 2636 N N . SER A 1 323 ? 4.977 16.702 22.713 1.00 14.54 324 SER A N 1
ATOM 2637 C CA . SER A 1 323 ? 5.341 15.289 22.647 1.00 11.51 324 SER A CA 1
ATOM 2638 C C . SER A 1 323 ? 6.719 15.025 23.258 1.00 11.82 324 SER A C 1
ATOM 2639 O O . SER A 1 323 ? 6.959 13.954 23.815 1.00 13.57 324 SER A O 1
ATOM 2642 N N . PHE A 1 324 ? 7.625 15.994 23.157 1.00 10.44 325 PHE A N 1
ATOM 2643 C CA . PHE A 1 324 ? 8.958 15.821 23.716 1.00 11.78 325 PHE A CA 1
ATOM 2644 C C . PHE A 1 324 ? 8.865 15.469 25.196 1.00 12.06 325 PHE A C 1
ATOM 2645 O O . PHE A 1 324 ? 9.397 14.452 25.642 1.00 11.30 325 PHE A O 1
ATOM 2653 N N . TRP A 1 325 ? 8.176 16.318 25.948 1.00 11.84 326 TRP A N 1
ATOM 2654 C CA . TRP A 1 325 ? 8.016 16.129 27.384 1.00 13.00 326 TRP A CA 1
ATOM 2655 C C . TRP A 1 325 ? 7.371 14.798 27.770 1.00 13.73 326 TRP A C 1
ATOM 2656 O O . TRP A 1 325 ? 7.595 14.292 28.869 1.00 14.61 326 TRP A O 1
ATOM 2667 N N . ARG A 1 326 ? 6.577 14.228 26.871 1.00 13.18 327 ARG A N 1
ATOM 2668 C CA . ARG A 1 326 ? 5.919 12.963 27.156 1.00 13.08 327 ARG A CA 1
ATOM 2669 C C . ARG A 1 326 ? 6.796 11.769 26.771 1.00 13.33 327 ARG A C 1
ATOM 2670 O O . ARG A 1 326 ? 6.492 10.626 27.112 1.00 13.09 327 ARG A O 1
ATOM 2678 N N . ILE A 1 327 ? 7.896 12.056 26.079 1.00 12.17 328 ILE A N 1
ATOM 2679 C CA . ILE A 1 327 ? 8.839 11.041 25.608 1.00 13.99 328 ILE A CA 1
ATOM 2680 C C . ILE A 1 327 ? 10.127 10.959 26.437 1.00 13.47 328 ILE A C 1
ATOM 2681 O O . ILE A 1 327 ? 10.873 9.992 26.327 1.00 10.99 328 ILE A O 1
ATOM 2686 N N . ILE A 1 328 ? 10.394 11.970 27.260 1.00 13.73 329 ILE A N 1
ATOM 2687 C CA . ILE A 1 328 ? 11.593 11.953 28.094 1.00 14.63 329 ILE A CA 1
ATOM 2688 C C . ILE A 1 328 ? 11.692 10.598 28.797 1.00 15.32 329 ILE A C 1
ATOM 2689 O O . ILE A 1 328 ? 10.768 10.177 29.501 1.00 14.60 329 ILE A O 1
ATOM 2694 N N . GLY A 1 329 ? 12.812 9.908 28.590 1.00 15.00 330 GLY A N 1
ATOM 2695 C CA . GLY A 1 329 ? 13.003 8.596 29.195 1.00 14.91 330 GLY A CA 1
ATOM 2696 C C . GLY A 1 329 ? 13.150 8.638 30.705 1.00 15.06 330 GLY A C 1
ATOM 2697 O O . GLY A 1 329 ? 13.094 9.710 31.290 1.00 13.89 330 GLY A O 1
ATOM 2698 N N . GLN A 1 330 ? 13.339 7.476 31.328 1.00 17.77 331 GLN A N 1
ATOM 2699 C CA . GLN A 1 330 ? 13.500 7.394 32.780 1.00 21.70 331 GLN A CA 1
ATOM 2700 C C . GLN A 1 330 ? 14.933 7.004 33.035 1.00 23.47 331 GLN A C 1
ATOM 2701 O O . GLN A 1 330 ? 15.294 6.562 34.133 1.00 24.35 331 GLN A O 1
ATOM 2707 N N . ASP A 1 331 ? 15.740 7.178 31.994 1.00 24.89 332 ASP A N 1
ATOM 2708 C CA . ASP A 1 331 ? 17.154 6.826 31.999 1.00 24.92 332 ASP A CA 1
ATOM 2709 C C . ASP A 1 331 ? 17.273 5.344 31.684 1.00 25.13 332 ASP A C 1
ATOM 2710 O O . ASP A 1 331 ? 16.706 4.522 32.444 1.00 25.11 332 ASP A O 1
#

Secondary structure (DSSP, 8-state):
--SSPPTTGGGTTT-EEEEEE-HHHHHHHHHHHHHH-SEEEESSTTSHHHH-SBTTB---HHHHHHHHHHHTTT-EEEEP-SB-SSS--GGGGB-TTSSBPPHHHHHHHHHHHHHHHHHHTTTT-SEEEEEE--B-SSTT--B---HIIIII-TTHHHHHHHHHHHH-TTSEEEEEESS-SSHHHHHHHHHHHHHHHHHT----EEEE--EEETTBS-HHHHHHHHHHHHTTS-EEEEEEEEEESS-TT------SS--HHHHHHHHHHHHHHHHHHHHTTTTEEEEEESSSSTT--GGGSSSSTT-----SSB-TTSPBPHHHHHH----

CATH classification: 3.20.20.80